Protein AF-A0AAD9G6K2-F1 (afdb_monomer_lite)

Sequence (347 aa):
MLITDEMHARMSNICQAVFDWSFAFLVLPLSALAYFLKRVTDKTDLFILSTVMGIAFAFLSLLSLYNYHFGMQDPIPMNRFLSNEIVELSVASVVEEIFNKLDDVKEGMFIACSQRYLMKSVFFLSMETAFEHSIAFFIIPIIALTTPFSSEATMLTSNLFCVILISIGKIGGSIYYLYVTHTGIDGIGSATRLHRTSNDVQKCLVMSCVSLLLLPFSLYLDTTFPSLSSYRLVIMSLGIFLFFAFSAYPKSILALSMHATILSHPLSYKIFDFVGLFITFLDTLLVLGLSFFMNKIEGKYTVEAATFSIALFYVLHSIHQLGTGCNNITIDSSRMQSQGLIWPPAY

Structure (mmCIF, N/CA/C/O backbone):
data_AF-A0AAD9G6K2-F1
#
_entry.id   AF-A0AAD9G6K2-F1
#
loop_
_atom_site.group_PDB
_atom_site.id
_atom_site.type_symbol
_atom_site.label_atom_id
_atom_site.label_alt_id
_atom_site.label_comp_id
_atom_site.label_asym_id
_atom_site.label_entity_id
_atom_site.label_seq_id
_atom_site.pdbx_PDB_ins_code
_atom_site.Cartn_x
_atom_site.Cartn_y
_atom_site.Cartn_z
_atom_site.occupancy
_atom_site.B_iso_or_equiv
_atom_site.auth_seq_id
_atom_site.auth_comp_id
_atom_site.auth_asym_id
_atom_site.auth_atom_id
_atom_site.pdbx_PDB_model_num
ATOM 1 N N . MET A 1 1 ? 6.567 -20.006 -25.246 1.00 38.19 1 MET A N 1
ATOM 2 C CA . MET A 1 1 ? 5.371 -19.198 -25.569 1.00 38.19 1 MET A CA 1
ATOM 3 C C . MET A 1 1 ? 5.810 -17.743 -25.531 1.00 38.19 1 MET A C 1
ATOM 5 O O . MET A 1 1 ? 6.395 -17.358 -24.529 1.00 38.19 1 MET A O 1
ATOM 9 N N . LEU A 1 2 ? 5.672 -16.982 -26.620 1.00 36.94 2 LEU A N 1
ATOM 10 C CA . LEU A 1 2 ? 6.076 -15.571 -26.632 1.00 36.94 2 LEU A CA 1
ATOM 11 C C . LEU A 1 2 ? 4.921 -14.771 -26.020 1.00 36.94 2 LEU A C 1
ATOM 13 O O . LEU A 1 2 ? 3.853 -14.694 -26.623 1.00 36.94 2 LEU A O 1
ATOM 17 N N . ILE A 1 3 ? 5.088 -14.291 -24.788 1.00 47.94 3 ILE A N 1
ATOM 18 C CA . ILE A 1 3 ? 4.062 -13.495 -24.109 1.00 47.94 3 ILE A CA 1
ATOM 19 C C . ILE A 1 3 ? 4.089 -12.103 -24.741 1.00 47.94 3 ILE A C 1
ATOM 21 O O . ILE A 1 3 ? 5.128 -11.448 -24.737 1.00 47.94 3 ILE A O 1
ATOM 25 N N . THR A 1 4 ? 2.979 -11.675 -25.342 1.00 53.50 4 THR A N 1
ATOM 26 C CA . THR A 1 4 ? 2.875 -10.336 -25.934 1.00 53.50 4 THR A CA 1
ATOM 27 C C . THR A 1 4 ? 2.618 -9.285 -24.851 1.00 53.50 4 THR A C 1
ATOM 29 O O . THR A 1 4 ? 2.029 -9.590 -23.811 1.00 53.50 4 THR A O 1
ATOM 32 N N . ASP A 1 5 ? 3.005 -8.032 -25.103 1.00 51.34 5 ASP A N 1
ATOM 33 C CA . ASP A 1 5 ? 2.756 -6.904 -24.187 1.00 51.34 5 ASP A CA 1
ATOM 34 C C . ASP A 1 5 ? 1.267 -6.771 -23.826 1.00 51.34 5 ASP A C 1
ATOM 36 O O . ASP A 1 5 ? 0.916 -6.502 -22.680 1.00 51.34 5 ASP A O 1
ATOM 40 N N . GLU A 1 6 ? 0.373 -7.044 -24.780 1.00 50.47 6 GLU A N 1
ATOM 41 C CA . GLU A 1 6 ? -1.079 -7.023 -24.578 1.00 50.47 6 GLU A CA 1
ATOM 42 C C . GLU A 1 6 ? -1.562 -8.148 -23.643 1.00 50.47 6 GLU A C 1
ATOM 44 O O . GLU A 1 6 ? -2.458 -7.946 -22.818 1.00 50.47 6 GLU A O 1
ATOM 49 N N . MET A 1 7 ? -0.941 -9.331 -23.710 1.00 51.03 7 MET A N 1
ATOM 50 C CA . MET A 1 7 ? -1.223 -10.422 -22.774 1.00 51.03 7 MET A CA 1
ATOM 51 C C . MET A 1 7 ? -0.725 -10.089 -21.364 1.00 51.03 7 MET A C 1
ATOM 53 O O . MET A 1 7 ? -1.450 -10.338 -20.399 1.00 51.03 7 MET A O 1
ATOM 57 N N . HIS A 1 8 ? 0.454 -9.472 -21.234 1.00 53.59 8 HIS A N 1
ATOM 58 C CA . HIS A 1 8 ? 0.957 -8.970 -19.951 1.00 53.59 8 HIS A CA 1
ATOM 59 C C . HIS A 1 8 ? 0.049 -7.877 -19.363 1.00 53.59 8 HIS A C 1
ATOM 61 O O . HIS A 1 8 ? -0.298 -7.949 -18.183 1.00 53.59 8 HIS A O 1
ATOM 67 N N . ALA A 1 9 ? -0.406 -6.930 -20.190 1.00 52.28 9 ALA A N 1
ATOM 68 C CA . ALA A 1 9 ? -1.374 -5.890 -19.832 1.00 52.28 9 ALA A CA 1
ATOM 69 C C . ALA A 1 9 ? -2.661 -6.474 -19.255 1.00 52.28 9 ALA A C 1
ATOM 71 O O . ALA A 1 9 ? -3.122 -6.104 -18.173 1.00 52.28 9 ALA A O 1
ATOM 72 N N . ARG A 1 10 ? -3.243 -7.429 -19.981 1.00 53.97 10 ARG A N 1
ATOM 73 C CA . ARG A 1 10 ? -4.497 -8.066 -19.596 1.00 53.97 10 ARG A CA 1
ATOM 74 C C . ARG A 1 10 ? -4.347 -8.887 -18.320 1.00 53.97 10 ARG A C 1
ATOM 76 O O . ARG A 1 10 ? -5.214 -8.810 -17.455 1.00 53.97 10 ARG A O 1
ATOM 83 N N . MET A 1 11 ? -3.262 -9.650 -18.193 1.00 56.12 11 MET A N 1
ATOM 84 C CA . MET A 1 11 ? -3.015 -10.485 -17.017 1.00 56.12 11 MET A CA 1
ATOM 85 C C . MET A 1 11 ? -2.819 -9.636 -15.760 1.00 56.12 11 MET A C 1
ATOM 87 O O . MET A 1 11 ? -3.424 -9.922 -14.732 1.00 56.12 11 MET A O 1
ATOM 91 N N . SER A 1 12 ? -2.059 -8.547 -15.865 1.00 54.28 12 SER A N 1
ATOM 92 C CA . SER A 1 12 ? -1.845 -7.619 -14.758 1.00 54.28 12 SER A CA 1
ATOM 93 C C . SER A 1 12 ? -3.139 -6.930 -14.306 1.00 54.28 12 SER A C 1
ATOM 95 O O . SER A 1 12 ? -3.454 -6.932 -13.118 1.00 54.28 12 SER A O 1
ATOM 97 N N . ASN A 1 13 ? -3.962 -6.445 -15.244 1.00 57.31 13 ASN A N 1
ATOM 98 C CA . ASN A 1 13 ? -5.260 -5.840 -14.918 1.00 57.31 13 ASN A CA 1
ATOM 99 C C . ASN A 1 13 ? -6.215 -6.818 -14.218 1.00 57.31 13 ASN A C 1
ATOM 101 O O . ASN A 1 13 ? -6.943 -6.424 -13.307 1.00 57.31 13 ASN A O 1
ATOM 105 N N . ILE A 1 14 ? -6.213 -8.092 -14.626 1.00 62.38 14 ILE A N 1
ATOM 106 C CA . ILE A 1 14 ? -7.012 -9.132 -13.968 1.00 62.38 14 ILE A CA 1
ATOM 107 C C . ILE A 1 14 ? -6.485 -9.389 -12.554 1.00 62.38 14 ILE A C 1
ATOM 109 O O . ILE A 1 14 ? -7.282 -9.398 -11.620 1.00 62.38 14 ILE A O 1
ATOM 113 N N . CYS A 1 15 ? -5.171 -9.555 -12.376 1.00 62.94 15 CYS A N 1
ATOM 114 C CA . CYS A 1 15 ? -4.568 -9.743 -11.054 1.00 62.94 15 CYS A CA 1
ATOM 115 C C . CYS A 1 15 ? -4.879 -8.573 -10.111 1.00 62.94 15 CYS A C 1
ATOM 117 O O . CYS A 1 15 ? -5.259 -8.802 -8.965 1.00 62.94 15 CYS A O 1
ATOM 119 N N . GLN A 1 16 ? -4.798 -7.338 -10.609 1.00 63.12 16 GLN A N 1
ATOM 120 C CA . GLN A 1 16 ? -5.113 -6.135 -9.845 1.00 63.12 16 GLN A CA 1
ATOM 121 C C . GLN A 1 16 ? -6.583 -6.091 -9.432 1.00 63.12 16 GLN A C 1
ATOM 123 O O . GLN A 1 16 ? -6.889 -5.896 -8.259 1.00 63.12 16 GLN A O 1
ATOM 128 N N . ALA A 1 17 ? -7.497 -6.312 -10.382 1.00 63.94 17 ALA A N 1
ATOM 129 C CA . ALA A 1 17 ? -8.919 -6.349 -10.080 1.00 63.94 17 ALA A CA 1
ATOM 130 C C . ALA A 1 17 ? -9.204 -7.423 -9.024 1.00 63.94 17 ALA A C 1
ATOM 132 O O . ALA A 1 17 ? -9.869 -7.147 -8.034 1.00 63.94 17 ALA A O 1
ATOM 133 N N . VAL A 1 18 ? -8.655 -8.629 -9.187 1.00 68.25 18 VAL A N 1
ATOM 134 C CA . VAL A 1 18 ? -8.806 -9.711 -8.206 1.00 68.25 18 VAL A CA 1
ATOM 135 C C . VAL A 1 18 ? -8.268 -9.297 -6.835 1.00 68.25 18 VAL A C 1
ATOM 137 O O . VAL A 1 18 ? -8.936 -9.556 -5.837 1.00 68.25 18 VAL A O 1
ATOM 140 N N . PHE A 1 19 ? -7.119 -8.624 -6.767 1.00 67.88 19 PHE A N 1
ATOM 141 C CA . PHE A 1 19 ? -6.540 -8.146 -5.512 1.00 67.88 19 PHE A CA 1
ATOM 142 C C . PHE A 1 19 ? -7.411 -7.083 -4.828 1.00 67.88 19 PHE A C 1
ATOM 144 O O . PHE A 1 19 ? -7.776 -7.255 -3.664 1.00 67.88 19 PHE A O 1
ATOM 151 N N . ASP A 1 20 ? -7.825 -6.037 -5.543 1.00 65.81 20 ASP A N 1
ATOM 152 C CA . ASP A 1 20 ? -8.653 -4.962 -4.981 1.00 65.81 20 ASP A CA 1
ATOM 153 C C . ASP A 1 20 ? -10.032 -5.482 -4.542 1.00 65.81 20 ASP A C 1
ATOM 155 O O . ASP A 1 20 ? -10.523 -5.166 -3.453 1.00 65.81 20 ASP A O 1
ATOM 159 N N . TRP A 1 21 ? -10.630 -6.370 -5.341 1.00 70.88 21 TRP A N 1
ATOM 160 C CA . TRP A 1 21 ? -11.902 -7.014 -5.023 1.00 70.88 21 TRP A CA 1
ATOM 161 C C . TRP A 1 21 ? -11.778 -8.068 -3.915 1.00 70.88 21 TRP A C 1
ATOM 163 O O . TRP A 1 21 ? -12.760 -8.316 -3.211 1.00 70.88 21 TRP A O 1
ATOM 173 N N . SER A 1 22 ? -10.596 -8.654 -3.692 1.00 76.31 22 SER A N 1
ATOM 174 C CA . SER A 1 22 ? -10.385 -9.637 -2.620 1.00 76.31 22 SER A CA 1
ATOM 175 C C . SER A 1 22 ? -10.605 -9.034 -1.230 1.00 76.31 22 SER A C 1
ATOM 177 O O . SER A 1 22 ? -11.177 -9.691 -0.360 1.00 76.31 22 SER A O 1
ATOM 179 N N . PHE A 1 23 ? -10.264 -7.762 -1.011 1.00 70.81 23 PHE A N 1
ATOM 180 C CA . PHE A 1 23 ? -10.529 -7.111 0.274 1.00 70.81 23 PHE A CA 1
ATOM 181 C C . PHE A 1 23 ? -12.032 -6.997 0.555 1.00 70.81 23 PHE A C 1
ATOM 183 O O . PHE A 1 23 ? -12.488 -7.337 1.650 1.00 70.81 23 PHE A O 1
ATOM 190 N N . ALA A 1 24 ? -12.813 -6.601 -0.452 1.00 73.94 24 ALA A N 1
ATOM 191 C CA . ALA A 1 24 ? -14.256 -6.427 -0.320 1.00 73.94 24 ALA A CA 1
ATOM 192 C C . ALA A 1 24 ? -15.026 -7.760 -0.267 1.00 73.94 24 ALA A C 1
ATOM 194 O O . ALA A 1 24 ? -15.968 -7.888 0.514 1.00 73.94 24 ALA A O 1
ATOM 195 N N . PHE A 1 25 ? -14.640 -8.751 -1.076 1.00 80.25 25 PHE A N 1
ATOM 196 C CA . PHE A 1 25 ? -15.396 -10.003 -1.229 1.00 80.25 25 PHE A CA 1
ATOM 197 C C . PHE A 1 25 ? -14.845 -11.190 -0.441 1.00 80.25 25 PHE A C 1
ATOM 199 O O . PHE A 1 25 ? -15.557 -12.179 -0.279 1.00 80.25 25 PHE A O 1
ATOM 206 N N . LEU A 1 26 ? -13.613 -11.116 0.061 1.00 83.75 26 LEU A N 1
ATOM 207 C CA . LEU A 1 26 ? -13.010 -12.189 0.849 1.00 83.75 26 LEU A CA 1
ATOM 208 C C . LEU A 1 26 ? -12.672 -11.722 2.267 1.00 83.75 26 LEU A C 1
ATOM 210 O O . LEU A 1 26 ? -13.194 -12.283 3.229 1.00 83.75 26 LEU A O 1
ATOM 214 N N . VAL A 1 27 ? -11.863 -10.673 2.421 1.00 85.81 27 VAL A N 1
ATOM 215 C CA . VAL A 1 27 ? -11.374 -10.248 3.747 1.00 85.81 27 VAL A CA 1
ATOM 216 C C . VAL A 1 27 ? -12.509 -9.709 4.626 1.00 85.81 27 VAL A C 1
ATOM 218 O O . VAL A 1 27 ? -12.633 -10.107 5.788 1.00 85.81 27 VAL A O 1
ATOM 221 N N . LEU A 1 28 ? -13.377 -8.851 4.081 1.00 87.12 28 LEU A N 1
ATOM 222 C CA . LEU A 1 28 ? -14.510 -8.284 4.819 1.00 87.12 28 LEU A CA 1
ATOM 223 C C . LEU A 1 28 ? -15.529 -9.356 5.267 1.00 87.12 28 LEU A C 1
ATOM 225 O O . LEU A 1 28 ? -15.836 -9.391 6.464 1.00 87.12 28 LEU A O 1
ATOM 229 N N . PRO A 1 29 ? -16.007 -10.279 4.404 1.00 89.56 29 PRO A N 1
ATOM 230 C CA . PRO A 1 29 ? -16.888 -11.365 4.837 1.00 89.56 29 PRO A CA 1
ATOM 231 C C . PRO A 1 29 ? -16.252 -12.311 5.857 1.00 89.56 29 PRO A C 1
ATOM 233 O O . PRO A 1 29 ? -16.933 -12.722 6.794 1.00 89.56 29 PRO A O 1
ATOM 236 N N . LEU A 1 30 ? -14.958 -12.631 5.728 1.00 89.94 30 LEU A N 1
ATOM 237 C CA . LEU A 1 30 ? -14.249 -13.462 6.710 1.00 89.94 30 LEU A CA 1
ATOM 238 C C . LEU A 1 30 ? -14.174 -12.782 8.081 1.00 89.94 30 LEU A C 1
ATOM 240 O O . LEU A 1 30 ? -14.420 -13.419 9.105 1.00 89.94 30 LEU A O 1
ATOM 244 N N . SER A 1 31 ? -13.892 -11.480 8.110 1.00 88.94 31 SER A N 1
ATOM 245 C CA . SER A 1 31 ? -13.872 -10.707 9.355 1.00 88.94 31 SER A CA 1
ATOM 246 C C . SER A 1 31 ? -15.264 -10.617 9.994 1.00 88.94 31 SER A C 1
ATOM 248 O O . SER A 1 31 ? -15.417 -10.824 11.201 1.00 88.94 31 SER A O 1
ATOM 250 N N . ALA A 1 32 ? -16.305 -10.407 9.181 1.00 89.12 32 ALA A N 1
ATOM 251 C CA . ALA A 1 32 ? -17.692 -10.432 9.640 1.00 89.12 32 ALA A CA 1
ATOM 252 C C . ALA A 1 32 ? -18.086 -11.814 10.187 1.00 89.12 32 ALA A C 1
ATOM 254 O O . ALA A 1 32 ? -18.701 -11.900 11.248 1.00 89.12 32 ALA A O 1
ATOM 255 N N . LEU A 1 33 ? -17.688 -12.899 9.517 1.00 90.62 33 LEU A N 1
ATOM 256 C CA . LEU A 1 33 ? -17.912 -14.269 9.978 1.00 90.62 33 LEU A CA 1
ATOM 257 C C . LEU A 1 33 ? -17.255 -14.514 11.341 1.00 90.62 33 LEU A C 1
ATOM 259 O O . LEU A 1 33 ? -17.904 -15.056 12.232 1.00 90.62 33 LEU A O 1
ATOM 263 N N . ALA A 1 34 ? -16.004 -14.084 11.532 1.00 89.69 34 ALA A N 1
ATOM 264 C CA . ALA A 1 34 ? -15.314 -14.200 12.816 1.00 89.69 34 ALA A CA 1
ATOM 265 C C . ALA A 1 34 ? -16.058 -13.444 13.932 1.00 89.69 34 ALA A C 1
ATOM 267 O O . ALA A 1 34 ? -16.238 -13.970 15.032 1.00 89.69 34 ALA A O 1
ATOM 268 N N . TYR A 1 35 ? -16.564 -12.244 13.632 1.00 88.94 35 TYR A N 1
ATOM 269 C CA . TYR A 1 35 ? -17.396 -11.477 14.557 1.00 88.94 35 TYR A CA 1
ATOM 270 C C . TYR A 1 35 ? -18.721 -12.185 14.894 1.00 88.94 35 TYR A C 1
ATOM 272 O O . TYR A 1 35 ? -19.096 -12.275 16.064 1.00 88.94 35 TYR A O 1
ATOM 280 N N . PHE A 1 36 ? -19.423 -12.739 13.902 1.00 89.44 36 PHE A N 1
ATOM 281 C CA . PHE A 1 36 ? -20.660 -13.490 14.140 1.00 89.44 36 PHE A CA 1
ATOM 282 C C . PHE A 1 36 ? -20.416 -14.773 14.938 1.00 89.44 36 PHE A C 1
ATOM 284 O O . PHE A 1 36 ? -21.175 -15.066 15.861 1.00 89.44 36 PHE A O 1
ATOM 291 N N . LEU A 1 37 ? -19.335 -15.505 14.650 1.00 89.69 37 LEU A N 1
ATOM 292 C CA . LEU A 1 37 ? -18.949 -16.698 15.405 1.00 89.69 37 LEU A CA 1
ATOM 293 C C . LEU A 1 37 ? -18.708 -16.384 16.881 1.00 89.69 37 LEU A C 1
ATOM 295 O O . LEU A 1 37 ? -19.083 -17.186 17.734 1.00 89.69 37 LEU A O 1
ATOM 299 N N . LYS A 1 38 ? -18.163 -15.206 17.203 1.00 88.62 38 LYS A N 1
ATOM 300 C CA . LYS A 1 38 ? -18.000 -14.772 18.595 1.00 88.62 38 LYS A CA 1
ATOM 301 C C . LYS A 1 38 ? -19.319 -14.609 19.337 1.00 88.62 38 LYS A C 1
ATOM 303 O O . LYS A 1 38 ? -19.375 -14.893 20.525 1.00 88.62 38 LYS A O 1
ATOM 308 N N . ARG A 1 39 ? -20.388 -14.193 18.655 1.00 86.56 39 ARG A N 1
ATOM 309 C CA . ARG A 1 39 ? -21.720 -14.096 19.275 1.00 86.56 39 ARG A CA 1
ATOM 310 C C . ARG A 1 39 ? -22.365 -15.456 19.535 1.00 86.56 39 ARG A C 1
ATOM 312 O O . ARG A 1 39 ? -23.286 -15.540 20.336 1.00 86.56 39 ARG A O 1
ATOM 319 N N . VAL A 1 40 ? -21.913 -16.496 18.838 1.00 90.12 40 VAL A N 1
ATOM 320 C CA . VAL A 1 40 ? -22.479 -17.852 18.916 1.00 90.12 40 VAL A CA 1
ATOM 321 C C . VAL A 1 40 ? -21.607 -18.788 19.762 1.00 90.12 40 VAL A C 1
ATOM 323 O O . VAL A 1 40 ? -22.072 -19.841 20.189 1.00 90.12 40 VAL A O 1
ATOM 326 N N . THR A 1 41 ? -20.347 -18.429 20.021 1.00 88.19 41 THR A N 1
ATOM 327 C CA . THR A 1 41 ? -19.382 -19.292 20.713 1.00 88.19 41 THR A CA 1
ATOM 328 C C . THR A 1 41 ? -18.672 -18.572 21.856 1.00 88.19 41 THR A C 1
ATOM 330 O O . THR A 1 41 ? -18.144 -17.479 21.687 1.00 88.19 41 THR A O 1
ATOM 333 N N . ASP A 1 42 ? -18.526 -19.255 22.993 1.00 87.56 42 ASP A N 1
ATOM 334 C CA . ASP A 1 42 ? -17.777 -18.754 24.161 1.00 87.56 42 ASP A CA 1
ATOM 335 C C . ASP A 1 42 ? -16.250 -18.914 24.021 1.00 87.56 42 ASP A C 1
ATOM 337 O O . ASP A 1 42 ? -15.501 -18.922 25.000 1.00 87.56 42 ASP A O 1
ATOM 341 N N . LYS A 1 43 ? -15.750 -19.104 22.795 1.00 91.00 43 LYS A N 1
ATOM 342 C CA . LYS A 1 43 ? -14.316 -19.284 22.547 1.00 91.00 43 LYS A CA 1
ATOM 343 C C . LYS A 1 43 ? -13.576 -17.947 22.624 1.00 91.00 43 LYS A C 1
ATOM 345 O O . LYS A 1 43 ? -14.149 -16.861 22.491 1.00 91.00 43 LYS A O 1
ATOM 350 N N . THR A 1 44 ? -12.269 -18.033 22.863 1.00 90.38 44 THR A N 1
ATOM 351 C CA . THR A 1 44 ? -11.393 -16.861 22.883 1.00 90.38 44 THR A CA 1
ATOM 352 C C . THR A 1 44 ? -11.285 -16.251 21.487 1.00 90.38 44 THR A C 1
ATOM 354 O O . THR A 1 44 ? -11.304 -16.959 20.479 1.00 90.38 44 THR A O 1
ATOM 357 N N . ASP A 1 45 ? -11.140 -14.929 21.425 1.00 86.25 45 ASP A N 1
ATOM 358 C CA . ASP A 1 45 ? -11.070 -14.177 20.166 1.00 86.25 45 ASP A CA 1
ATOM 359 C C . ASP A 1 45 ? -9.945 -14.675 19.255 1.00 86.25 45 ASP A C 1
ATOM 361 O O . ASP A 1 45 ? -10.146 -14.869 18.058 1.00 86.25 45 ASP A O 1
ATOM 365 N N . LEU A 1 46 ? -8.779 -14.951 19.848 1.00 87.81 46 LEU A N 1
ATOM 366 C CA . LEU A 1 46 ? -7.608 -15.469 19.146 1.00 87.81 46 LEU A CA 1
ATOM 367 C C . LEU A 1 46 ? -7.889 -16.823 18.486 1.00 87.81 46 LEU A C 1
ATOM 369 O O . LEU A 1 46 ? -7.465 -17.056 17.357 1.00 87.81 46 LEU A O 1
ATOM 373 N N . PHE A 1 47 ? -8.621 -17.708 19.170 1.00 90.19 47 PHE A N 1
ATOM 374 C CA . PHE A 1 47 ? -8.966 -19.022 18.633 1.00 90.19 47 PHE A CA 1
ATOM 375 C C . PHE A 1 47 ? -9.909 -18.899 17.433 1.00 90.19 47 PHE A C 1
ATOM 377 O O . PHE A 1 47 ? -9.688 -19.542 16.407 1.00 90.19 47 PHE A O 1
ATOM 384 N N . ILE A 1 48 ? -10.931 -18.045 17.539 1.00 89.44 48 ILE A N 1
ATOM 385 C CA . ILE A 1 48 ? -11.886 -17.801 16.451 1.00 89.44 48 ILE A CA 1
ATOM 386 C C . ILE A 1 48 ? -11.162 -17.197 15.245 1.00 89.44 48 ILE A C 1
ATOM 388 O O . ILE A 1 48 ? -11.293 -17.715 14.137 1.00 89.44 48 ILE A O 1
ATOM 392 N N . LEU A 1 49 ? -10.348 -16.158 15.460 1.00 86.31 49 LEU A N 1
ATOM 393 C CA . LEU A 1 49 ? -9.593 -15.500 14.394 1.00 86.31 49 LEU A CA 1
ATOM 394 C C . LEU A 1 49 ? -8.618 -16.469 13.711 1.00 86.31 49 LEU A C 1
ATOM 396 O O . LEU A 1 49 ? -8.608 -16.567 12.487 1.00 86.31 49 LEU A O 1
ATOM 400 N N . SER A 1 50 ? -7.841 -17.226 14.493 1.00 87.56 50 SER A N 1
ATOM 401 C CA . SER A 1 50 ? -6.898 -18.223 13.974 1.00 87.56 50 SER A CA 1
ATOM 402 C C . SER A 1 50 ? -7.604 -19.313 13.165 1.00 87.56 50 SER A C 1
ATOM 404 O O . SER A 1 50 ? -7.115 -19.691 12.104 1.00 87.56 50 SER A O 1
ATOM 406 N N . THR A 1 51 ? -8.777 -19.768 13.612 1.00 89.06 51 THR A N 1
ATOM 407 C CA . THR A 1 51 ? -9.555 -20.796 12.906 1.00 89.06 51 THR A CA 1
ATOM 408 C C . THR A 1 51 ? -10.110 -20.268 11.585 1.00 89.06 51 THR A C 1
ATOM 410 O O . THR A 1 51 ? -9.936 -20.910 10.551 1.00 89.06 51 THR A O 1
ATOM 413 N N . VAL A 1 52 ? -10.740 -19.088 11.590 1.00 89.19 52 VAL A N 1
ATOM 414 C CA . VAL A 1 52 ? -11.310 -18.480 10.374 1.00 89.19 52 VAL A CA 1
ATOM 415 C C . VAL A 1 52 ? -10.214 -18.191 9.348 1.00 89.19 52 VAL A C 1
ATOM 417 O O . VAL A 1 52 ? -10.352 -18.576 8.188 1.00 89.19 52 VAL A O 1
ATOM 420 N N . MET A 1 53 ? -9.103 -17.586 9.776 1.00 86.00 53 MET A N 1
ATOM 421 C CA . MET A 1 53 ? -7.968 -17.310 8.893 1.00 86.00 53 MET A CA 1
ATOM 422 C C . MET A 1 53 ? -7.302 -18.598 8.403 1.00 86.00 53 MET A C 1
ATOM 424 O O . MET A 1 53 ? -6.997 -18.710 7.221 1.00 86.00 53 MET A O 1
ATOM 428 N N . GLY A 1 54 ? -7.125 -19.597 9.271 1.00 86.69 54 GLY A N 1
ATOM 429 C CA . GLY A 1 54 ? -6.550 -20.891 8.900 1.00 86.69 54 GLY A CA 1
ATOM 430 C C . GLY A 1 54 ? -7.375 -21.623 7.840 1.00 86.69 54 GLY A C 1
ATOM 431 O O . GLY A 1 54 ? -6.818 -22.107 6.857 1.00 86.69 54 GLY A O 1
ATOM 432 N N . ILE A 1 55 ? -8.705 -21.646 7.988 1.00 87.75 55 ILE A N 1
ATOM 433 C CA . ILE A 1 55 ? -9.616 -22.229 6.991 1.00 87.75 55 ILE A CA 1
ATOM 434 C C . ILE A 1 55 ? -9.557 -21.441 5.679 1.00 87.75 55 ILE A C 1
ATOM 436 O O . ILE A 1 55 ? -9.477 -22.046 4.610 1.00 87.75 55 ILE A O 1
ATOM 440 N N . ALA A 1 56 ? -9.557 -20.107 5.747 1.00 86.69 56 ALA A N 1
ATOM 441 C CA . ALA A 1 56 ? -9.454 -19.260 4.563 1.00 86.69 56 ALA A CA 1
ATOM 442 C C . ALA A 1 56 ? -8.147 -19.505 3.796 1.00 86.69 56 ALA A C 1
ATOM 444 O O . ALA A 1 56 ? -8.178 -19.719 2.585 1.00 86.69 56 ALA A O 1
ATOM 445 N N . PHE A 1 57 ? -7.007 -19.547 4.492 1.00 86.06 57 PHE A N 1
ATOM 446 C CA . PHE A 1 57 ? -5.716 -19.845 3.876 1.00 86.06 57 PHE A CA 1
ATOM 447 C C . PHE A 1 57 ? -5.665 -21.253 3.291 1.00 86.06 57 PHE A C 1
ATOM 449 O O . PHE A 1 57 ? -5.161 -21.423 2.182 1.00 86.06 57 PHE A O 1
ATOM 456 N N . ALA A 1 58 ? -6.214 -22.254 3.982 1.00 84.62 58 ALA A N 1
ATOM 457 C CA . ALA A 1 58 ? -6.295 -23.613 3.457 1.00 84.62 58 ALA A CA 1
ATOM 458 C C . ALA A 1 58 ? -7.126 -23.666 2.165 1.00 84.62 58 ALA A C 1
ATOM 460 O O . ALA A 1 58 ? -6.688 -24.249 1.175 1.00 84.62 58 ALA A O 1
ATOM 461 N N . PHE A 1 59 ? -8.286 -23.004 2.139 1.00 85.12 59 PHE A N 1
ATOM 462 C CA . PHE A 1 59 ? -9.144 -22.943 0.957 1.00 85.12 59 PHE A CA 1
ATOM 463 C C . PHE A 1 59 ? -8.471 -22.220 -0.216 1.00 85.12 59 PHE A C 1
ATOM 465 O O . PHE A 1 59 ? -8.449 -22.744 -1.327 1.00 85.12 59 PHE A O 1
ATOM 472 N N . LEU A 1 60 ? -7.867 -21.053 0.026 1.00 84.69 60 LEU A N 1
ATOM 473 C CA . LEU A 1 60 ? -7.131 -20.309 -1.001 1.00 84.69 60 LEU A CA 1
ATOM 474 C C . LEU A 1 60 ? -5.925 -21.092 -1.528 1.00 84.69 60 LEU A C 1
ATOM 476 O O . LEU A 1 60 ? -5.661 -21.074 -2.727 1.00 84.69 60 LEU A O 1
ATOM 480 N N . SER A 1 61 ? -5.227 -21.823 -0.657 1.00 82.25 61 SER A N 1
ATOM 481 C CA . SER A 1 61 ? -4.107 -22.681 -1.054 1.00 82.25 61 SER A CA 1
ATOM 482 C C . SER A 1 61 ? -4.579 -23.845 -1.925 1.00 82.25 61 SER A C 1
ATOM 484 O O . SER A 1 61 ? -3.955 -24.135 -2.942 1.00 82.25 61 SER A O 1
ATOM 486 N N . LEU A 1 62 ? -5.707 -24.477 -1.582 1.00 82.12 62 LEU A N 1
ATOM 487 C CA . LEU A 1 62 ? -6.319 -25.524 -2.404 1.00 82.12 62 LEU A CA 1
ATOM 488 C C . LEU A 1 62 ? -6.801 -24.984 -3.754 1.00 82.12 62 LEU A C 1
ATOM 490 O O . LEU A 1 62 ? -6.608 -25.646 -4.768 1.00 82.12 62 LEU A O 1
ATOM 494 N N . LEU A 1 63 ? -7.380 -23.781 -3.785 1.00 80.94 63 LEU A N 1
ATOM 495 C CA . LEU A 1 63 ? -7.796 -23.123 -5.023 1.00 80.94 63 LEU A CA 1
ATOM 496 C C . LEU A 1 63 ? -6.592 -22.779 -5.909 1.00 80.94 63 LEU A C 1
ATOM 498 O O . LEU A 1 63 ? -6.631 -23.004 -7.114 1.00 80.94 63 LEU A O 1
ATOM 502 N N . SER A 1 64 ? -5.509 -22.274 -5.313 1.00 76.75 64 SER A N 1
ATOM 503 C CA . SER A 1 64 ? -4.246 -22.019 -6.010 1.00 76.75 64 SER A CA 1
ATOM 504 C C . SER A 1 64 ? -3.661 -23.311 -6.587 1.00 76.75 64 SER A C 1
ATOM 506 O O . SER A 1 64 ? -3.337 -23.364 -7.772 1.00 76.75 64 SER A O 1
ATOM 508 N N . LEU A 1 65 ? -3.621 -24.388 -5.795 1.00 75.38 65 LEU A N 1
ATOM 509 C CA . LEU A 1 65 ? -3.156 -25.704 -6.238 1.00 75.38 65 LEU A CA 1
ATOM 510 C C . LEU A 1 65 ? -4.033 -26.273 -7.362 1.00 75.38 65 LEU A C 1
ATOM 512 O O . LEU A 1 65 ? -3.512 -26.824 -8.328 1.00 75.38 65 LEU A O 1
ATOM 516 N N . TYR A 1 66 ? -5.353 -26.115 -7.255 1.00 79.56 66 TYR A N 1
ATOM 517 C CA . TYR A 1 66 ? -6.302 -26.488 -8.298 1.00 79.56 66 TYR A CA 1
ATOM 518 C C . TYR A 1 66 ? -6.013 -25.715 -9.590 1.00 79.56 66 TYR A C 1
ATOM 520 O O . TYR A 1 66 ? -5.801 -26.323 -10.635 1.00 79.56 66 TYR A O 1
ATOM 528 N N . ASN A 1 67 ? -5.903 -24.388 -9.519 1.00 75.38 67 ASN A N 1
ATOM 529 C CA . ASN A 1 67 ? -5.590 -23.553 -10.680 1.00 75.38 67 ASN A CA 1
ATOM 530 C C . ASN A 1 67 ? -4.225 -23.892 -11.287 1.00 75.38 67 ASN A C 1
ATOM 532 O O . ASN A 1 67 ? -4.089 -23.887 -12.505 1.00 75.38 67 ASN A O 1
ATOM 536 N N . TYR A 1 68 ? -3.229 -24.230 -10.469 1.00 70.56 68 TYR A N 1
ATOM 537 C CA . TYR A 1 68 ? -1.929 -24.692 -10.944 1.00 70.56 68 TYR A CA 1
ATOM 538 C C . TYR A 1 68 ? -2.040 -26.037 -11.677 1.00 70.56 68 TYR A C 1
ATOM 540 O O . TYR A 1 68 ? -1.549 -26.174 -12.795 1.00 70.56 68 TYR A O 1
ATOM 548 N N . HIS A 1 69 ? -2.735 -27.015 -11.089 1.00 70.56 69 HIS A N 1
ATOM 549 C CA . HIS A 1 69 ? -2.898 -28.350 -11.666 1.00 70.56 69 HIS A CA 1
ATOM 550 C C . HIS A 1 69 ? -3.685 -28.334 -12.985 1.00 70.56 69 HIS A C 1
ATOM 552 O O . HIS A 1 69 ? -3.311 -29.016 -13.935 1.00 70.56 69 HIS A O 1
ATOM 558 N N . PHE A 1 70 ? -4.750 -27.534 -13.062 1.00 70.50 70 PHE A N 1
ATOM 559 C CA . PHE A 1 70 ? -5.577 -27.403 -14.264 1.00 70.50 70 PHE A CA 1
ATOM 560 C C . PHE A 1 70 ? -5.009 -26.399 -15.281 1.00 70.50 70 PHE A C 1
ATOM 562 O O . PHE A 1 70 ? -5.223 -26.564 -16.477 1.00 70.50 70 PHE A O 1
ATOM 569 N N . GLY A 1 71 ? -4.269 -25.379 -14.842 1.00 60.31 71 GLY A N 1
ATOM 570 C CA . GLY A 1 71 ? -3.621 -24.398 -15.720 1.00 60.31 71 GLY A CA 1
ATOM 571 C C . GLY A 1 71 ? -2.393 -24.947 -16.452 1.00 60.31 71 GLY A C 1
ATOM 572 O O . GLY A 1 71 ? -2.064 -24.481 -17.537 1.00 60.31 71 GLY A O 1
ATOM 573 N N . MET A 1 72 ? -1.753 -25.981 -15.902 1.00 52.25 72 MET A N 1
ATOM 574 C CA . MET A 1 72 ? -0.630 -26.714 -16.506 1.00 52.25 72 MET A CA 1
ATOM 575 C C . MET A 1 72 ? -1.102 -27.906 -17.364 1.00 52.25 72 MET A C 1
ATOM 577 O O . MET A 1 72 ? -0.455 -28.950 -17.389 1.00 52.25 72 MET A O 1
ATOM 581 N N . GLN A 1 73 ? -2.243 -27.783 -18.054 1.00 45.91 73 GLN A N 1
ATOM 582 C CA . GLN A 1 73 ? -2.852 -28.880 -18.825 1.00 45.91 73 GLN A CA 1
ATOM 583 C C . GLN A 1 73 ? -2.085 -29.316 -20.085 1.00 45.91 73 GLN A C 1
ATOM 585 O O . GLN A 1 73 ? -2.422 -30.349 -20.654 1.00 45.91 73 GLN A O 1
ATOM 590 N N . ASP A 1 74 ? -1.005 -28.624 -20.448 1.00 45.75 74 ASP A N 1
ATOM 591 C CA . ASP A 1 74 ? -0.020 -29.108 -21.415 1.00 45.75 74 ASP A CA 1
ATOM 592 C C . ASP A 1 74 ? 1.332 -29.314 -20.718 1.00 45.75 74 ASP A C 1
ATOM 594 O O . ASP A 1 74 ? 2.240 -28.484 -20.857 1.00 45.75 74 ASP A O 1
ATOM 598 N N . PRO A 1 75 ? 1.521 -30.406 -19.953 1.00 44.53 75 PRO A N 1
ATOM 599 C CA . PRO A 1 75 ? 2.862 -30.799 -19.577 1.00 44.53 75 PRO A CA 1
ATOM 600 C C . PRO A 1 75 ? 3.592 -31.126 -20.879 1.00 44.53 75 PRO A C 1
ATOM 602 O O . PRO A 1 75 ? 3.356 -32.167 -21.496 1.00 44.53 75 PRO A O 1
ATOM 605 N N . ILE A 1 76 ? 4.488 -30.236 -21.316 1.00 47.28 76 ILE A N 1
ATOM 606 C CA . ILE A 1 76 ? 5.529 -30.612 -22.273 1.00 47.28 76 ILE A CA 1
ATOM 607 C C . ILE A 1 76 ? 6.129 -31.895 -21.692 1.00 47.28 76 ILE A C 1
ATOM 609 O O . ILE A 1 76 ? 6.586 -31.861 -20.547 1.00 47.28 76 ILE A O 1
ATOM 613 N N . PRO A 1 77 ? 6.057 -33.037 -22.400 1.00 42.53 77 PRO A N 1
ATOM 614 C CA . PRO A 1 77 ? 6.408 -34.317 -21.818 1.00 42.53 77 PRO A CA 1
ATOM 615 C C . PRO A 1 77 ? 7.812 -34.215 -21.227 1.00 42.53 77 PRO A C 1
ATOM 617 O O . PRO A 1 77 ? 8.772 -33.911 -21.941 1.00 42.53 77 PRO A O 1
ATOM 620 N N . MET A 1 78 ? 7.900 -34.465 -19.918 1.00 43.00 78 MET A N 1
ATOM 621 C CA . MET A 1 78 ? 9.107 -34.398 -19.081 1.00 43.00 78 MET A CA 1
ATOM 622 C C . MET A 1 78 ? 10.319 -35.082 -19.743 1.00 43.00 78 MET A C 1
ATOM 624 O O . MET A 1 78 ? 11.458 -34.679 -19.538 1.00 43.00 78 MET A O 1
ATOM 628 N N . ASN A 1 79 ? 10.070 -36.058 -20.624 1.00 41.31 79 ASN A N 1
ATOM 629 C CA . ASN A 1 79 ? 11.067 -36.758 -21.433 1.00 41.31 79 ASN A CA 1
ATOM 630 C C . ASN A 1 79 ? 11.889 -35.878 -22.398 1.00 41.31 79 ASN A C 1
ATOM 632 O O . ASN A 1 79 ? 12.907 -36.360 -22.883 1.00 41.31 79 ASN A O 1
ATOM 636 N N . ARG A 1 80 ? 11.503 -34.625 -22.695 1.00 39.69 80 ARG A N 1
ATOM 637 C CA . ARG A 1 80 ? 12.356 -33.689 -23.467 1.00 39.69 80 ARG A CA 1
ATOM 638 C C . ARG A 1 80 ? 13.197 -32.739 -22.612 1.00 39.69 80 ARG A C 1
ATOM 640 O O . ARG A 1 80 ? 14.161 -32.195 -23.133 1.00 39.69 80 ARG A O 1
ATOM 647 N N . PHE A 1 81 ? 12.873 -32.561 -21.331 1.00 40.66 81 PHE A N 1
ATOM 648 C CA . PHE A 1 81 ? 13.713 -31.803 -20.391 1.00 40.66 81 PHE A CA 1
ATOM 649 C C . PHE A 1 81 ? 14.679 -32.718 -19.624 1.00 40.66 81 PHE A C 1
ATOM 651 O O . PHE A 1 81 ? 15.825 -32.346 -19.391 1.00 40.66 81 PHE A O 1
ATOM 658 N N . LEU A 1 82 ? 14.271 -33.960 -19.345 1.00 42.53 82 LEU A N 1
ATOM 659 C CA . LEU A 1 82 ? 15.110 -34.975 -18.699 1.00 42.53 82 LEU A CA 1
ATOM 660 C C . LEU A 1 82 ? 16.250 -35.507 -19.577 1.00 42.53 82 LEU A C 1
ATOM 662 O O . LEU A 1 82 ? 17.132 -36.184 -19.059 1.00 42.53 82 LEU A O 1
ATOM 666 N N . SER A 1 83 ? 16.255 -35.232 -20.887 1.00 43.91 83 SER A N 1
ATOM 667 C CA . SER A 1 83 ? 17.366 -35.658 -21.744 1.00 43.91 83 SER A CA 1
ATOM 668 C C . SER A 1 83 ? 18.560 -34.708 -21.714 1.00 43.91 83 SER A C 1
ATOM 670 O O . SER A 1 83 ? 19.594 -35.099 -22.242 1.00 43.91 83 SER A O 1
ATOM 672 N N . ASN A 1 84 ? 18.442 -33.503 -21.132 1.00 43.50 84 ASN A N 1
ATOM 673 C CA . ASN A 1 84 ? 19.557 -32.554 -21.115 1.00 43.50 84 ASN A CA 1
ATOM 674 C C . ASN A 1 84 ? 20.025 -32.083 -19.741 1.00 43.50 84 ASN A C 1
ATOM 676 O O . ASN A 1 84 ? 21.224 -31.875 -19.632 1.00 43.50 84 ASN A O 1
ATOM 680 N N . GLU A 1 85 ? 19.209 -31.981 -18.692 1.00 45.34 85 GLU A N 1
ATOM 681 C CA . GLU A 1 85 ? 19.755 -31.660 -17.364 1.00 45.34 85 GLU A CA 1
ATOM 682 C C . GLU A 1 85 ? 18.975 -32.387 -16.271 1.00 45.34 85 GLU A C 1
ATOM 684 O O . GLU A 1 85 ? 17.760 -32.247 -16.120 1.00 45.34 85 GLU A O 1
ATOM 689 N N . ILE A 1 86 ? 19.698 -33.197 -15.502 1.00 46.91 86 ILE A N 1
ATOM 690 C CA . ILE A 1 86 ? 19.259 -33.665 -14.197 1.00 46.91 86 ILE A CA 1
ATOM 691 C C . ILE A 1 86 ? 19.108 -32.396 -13.351 1.00 46.91 86 ILE A C 1
ATOM 693 O O . ILE A 1 86 ? 20.096 -31.858 -12.860 1.00 46.91 86 ILE A O 1
ATOM 697 N N . VAL A 1 87 ? 17.882 -31.888 -13.204 1.00 48.81 87 VAL A N 1
ATOM 698 C CA . VAL A 1 87 ? 17.571 -30.888 -12.177 1.00 48.81 87 VAL A CA 1
ATOM 699 C C . VAL A 1 87 ? 17.624 -31.617 -10.839 1.00 48.81 87 VAL A C 1
ATOM 701 O O . VAL A 1 87 ? 16.615 -32.052 -10.284 1.00 48.81 87 VAL A O 1
ATOM 704 N N . GLU A 1 88 ? 18.839 -31.830 -10.345 1.00 51.12 88 GLU A N 1
ATOM 705 C CA . GLU A 1 88 ? 19.071 -32.164 -8.953 1.00 51.12 88 GLU A CA 1
ATOM 706 C C . GLU A 1 88 ? 18.653 -30.931 -8.147 1.00 51.12 88 GLU A C 1
ATOM 708 O O . GLU A 1 88 ? 19.381 -29.940 -8.059 1.00 51.12 88 GLU A O 1
ATOM 713 N N . LEU A 1 89 ? 17.440 -30.978 -7.586 1.00 54.56 89 LEU A N 1
ATOM 714 C CA . LEU A 1 89 ? 16.987 -30.096 -6.508 1.00 54.56 89 LEU A CA 1
ATOM 715 C C . LEU A 1 89 ? 17.847 -30.377 -5.268 1.00 54.56 89 LEU A C 1
ATOM 717 O O . LEU A 1 89 ? 17.435 -31.032 -4.312 1.00 54.56 89 LEU A O 1
ATOM 721 N N . SER A 1 90 ? 19.094 -29.932 -5.325 1.00 71.06 90 SER A N 1
ATOM 722 C CA . SER A 1 90 ? 20.017 -29.924 -4.211 1.00 71.06 90 SER A CA 1
ATOM 723 C C . SER A 1 90 ? 19.926 -28.564 -3.528 1.00 71.06 90 SER A C 1
ATOM 725 O O . SER A 1 90 ? 19.624 -27.544 -4.141 1.00 71.06 90 SER A O 1
ATOM 727 N N . VAL A 1 91 ? 20.220 -28.519 -2.231 1.00 71.19 91 VAL A N 1
ATOM 728 C CA . VAL A 1 91 ? 20.331 -27.235 -1.520 1.00 71.19 91 VAL A CA 1
ATOM 729 C C . VAL A 1 91 ? 21.380 -26.338 -2.193 1.00 71.19 91 VAL A C 1
ATOM 731 O O . VAL A 1 91 ? 21.222 -25.124 -2.211 1.00 71.19 91 VAL A O 1
ATOM 734 N N . ALA A 1 92 ? 22.414 -26.934 -2.796 1.00 78.62 92 ALA A N 1
ATOM 735 C CA . ALA A 1 92 ? 23.439 -26.214 -3.541 1.00 78.62 92 ALA A CA 1
ATOM 736 C C . ALA A 1 92 ? 22.881 -25.527 -4.797 1.00 78.62 92 ALA A C 1
ATOM 738 O O . ALA A 1 92 ? 23.172 -24.352 -4.993 1.00 78.62 92 ALA A O 1
ATOM 739 N N . SER A 1 93 ? 22.036 -26.201 -5.588 1.00 76.12 93 SER A N 1
ATOM 740 C CA . SER A 1 93 ? 21.428 -25.599 -6.784 1.00 76.12 93 SER A CA 1
ATOM 741 C C . SER A 1 93 ? 20.427 -24.497 -6.432 1.00 76.12 93 SER A C 1
ATOM 743 O O . SER A 1 93 ? 20.412 -23.459 -7.084 1.00 76.12 93 SER A O 1
ATOM 745 N N . VAL A 1 94 ? 19.670 -24.649 -5.338 1.00 77.75 94 VAL A N 1
ATOM 746 C CA . VAL A 1 94 ? 18.798 -23.576 -4.820 1.00 77.75 94 VAL A CA 1
ATOM 747 C C . VAL A 1 94 ? 19.617 -22.364 -4.362 1.00 77.75 94 VAL A C 1
ATOM 749 O O . VAL A 1 94 ? 19.250 -21.224 -4.634 1.00 77.75 94 VAL A O 1
ATOM 752 N N . VAL A 1 95 ? 20.733 -22.584 -3.662 1.00 82.31 95 VAL A N 1
ATOM 753 C CA . VAL A 1 95 ? 21.617 -21.499 -3.206 1.00 82.31 95 VAL A CA 1
ATOM 754 C C . VAL A 1 95 ? 22.284 -20.794 -4.387 1.00 82.31 95 VAL A C 1
ATOM 756 O O . VAL A 1 95 ? 22.352 -19.566 -4.398 1.00 82.31 95 VAL A O 1
ATOM 759 N N . GLU A 1 96 ? 22.740 -21.543 -5.388 1.00 85.62 96 GLU A N 1
ATOM 760 C CA . GLU A 1 96 ? 23.290 -20.993 -6.629 1.00 85.62 96 GLU A CA 1
ATOM 761 C C . GLU A 1 96 ? 22.251 -20.149 -7.377 1.00 85.62 96 GLU A C 1
ATOM 763 O O . GLU A 1 96 ? 22.549 -19.027 -7.783 1.00 85.62 96 GLU A O 1
ATOM 768 N N . GLU A 1 97 ? 21.005 -20.618 -7.469 1.00 81.88 97 GLU A N 1
ATOM 769 C CA . GLU A 1 97 ? 19.904 -19.848 -8.052 1.00 81.88 97 GLU A CA 1
ATOM 770 C C . GLU A 1 97 ? 19.627 -18.551 -7.274 1.00 81.88 97 GLU A C 1
ATOM 772 O O . GLU A 1 97 ? 19.450 -17.497 -7.885 1.00 81.88 97 GLU A O 1
ATOM 777 N N . ILE A 1 98 ? 19.671 -18.584 -5.937 1.00 83.94 98 ILE A N 1
ATOM 778 C CA . ILE A 1 98 ? 19.545 -17.377 -5.102 1.00 83.94 98 ILE A CA 1
ATOM 779 C C . ILE A 1 98 ? 20.677 -16.382 -5.394 1.00 83.94 98 ILE A C 1
ATOM 781 O O . ILE A 1 98 ? 20.409 -15.187 -5.528 1.00 83.94 98 ILE A O 1
ATOM 785 N N . PHE A 1 99 ? 21.929 -16.837 -5.505 1.00 89.38 99 PHE A N 1
ATOM 786 C CA . PHE A 1 99 ? 23.058 -15.955 -5.826 1.00 89.38 99 PHE A CA 1
ATOM 787 C C . PHE A 1 99 ? 22.938 -15.357 -7.229 1.00 89.38 99 PHE A C 1
ATOM 789 O O . PHE A 1 99 ? 23.091 -14.146 -7.378 1.00 89.38 99 PHE A O 1
ATOM 796 N N . ASN A 1 100 ? 22.568 -16.166 -8.222 1.00 86.06 100 ASN A N 1
ATOM 797 C CA . ASN A 1 100 ? 22.313 -15.692 -9.582 1.00 86.06 100 ASN A CA 1
ATOM 798 C C . ASN A 1 100 ? 21.195 -14.636 -9.599 1.00 86.06 100 ASN A C 1
ATOM 800 O O . ASN A 1 100 ? 21.326 -13.595 -10.241 1.00 86.06 100 ASN A O 1
ATOM 804 N N . LYS A 1 101 ? 20.128 -14.843 -8.816 1.00 86.38 101 LYS A N 1
ATOM 805 C CA . LYS A 1 101 ? 19.048 -13.861 -8.658 1.00 86.38 101 LYS A CA 1
ATOM 806 C C . LYS A 1 101 ? 19.484 -12.579 -7.958 1.00 86.38 101 LYS A C 1
ATOM 808 O O . LYS A 1 101 ? 19.026 -11.499 -8.327 1.00 86.38 101 LYS A O 1
ATOM 813 N N . LEU A 1 102 ? 20.374 -12.659 -6.975 1.00 89.00 102 LEU A N 1
ATOM 814 C CA . LEU A 1 102 ? 20.949 -11.471 -6.341 1.00 89.00 102 LEU A CA 1
ATOM 815 C C . LEU A 1 102 ? 21.821 -10.671 -7.316 1.00 89.00 102 LEU A C 1
ATOM 817 O O . LEU A 1 102 ? 21.774 -9.439 -7.295 1.00 89.00 102 LEU A O 1
ATOM 821 N N . ASP A 1 103 ? 22.573 -11.346 -8.184 1.00 90.88 103 ASP A N 1
ATOM 822 C CA . ASP A 1 103 ? 23.348 -10.688 -9.236 1.00 90.88 103 ASP A CA 1
ATOM 823 C C . ASP A 1 103 ? 22.440 -10.026 -10.285 1.00 90.88 103 ASP A C 1
ATOM 825 O O . ASP A 1 103 ? 22.684 -8.871 -10.651 1.00 90.88 103 ASP A O 1
ATOM 829 N N . ASP A 1 104 ? 21.335 -10.671 -10.676 1.00 88.81 104 ASP A N 1
ATOM 830 C CA . ASP A 1 104 ? 20.305 -10.071 -11.537 1.00 88.81 104 ASP A CA 1
ATOM 831 C C . ASP A 1 104 ? 19.715 -8.795 -10.913 1.00 88.81 104 ASP A C 1
ATOM 833 O O . ASP A 1 104 ? 19.626 -7.757 -11.577 1.00 88.81 104 ASP A O 1
ATOM 837 N N . VAL A 1 105 ? 19.363 -8.835 -9.622 1.00 90.31 105 VAL A N 1
ATOM 838 C CA . VAL A 1 105 ? 18.853 -7.671 -8.873 1.00 90.31 105 VAL A CA 1
ATOM 839 C C . VAL A 1 105 ? 19.898 -6.558 -8.803 1.00 90.31 105 VAL A C 1
ATOM 841 O O . VAL A 1 105 ? 19.570 -5.383 -8.983 1.00 90.31 105 VAL A O 1
ATOM 844 N N . LYS A 1 106 ? 21.166 -6.895 -8.555 1.00 93.38 106 LYS A N 1
ATOM 845 C CA . LYS A 1 106 ? 22.273 -5.931 -8.501 1.00 93.38 106 LYS A CA 1
ATOM 846 C C . LYS A 1 106 ? 22.488 -5.247 -9.850 1.00 93.38 106 LYS A C 1
ATOM 848 O O . LYS A 1 106 ? 22.715 -4.036 -9.896 1.00 93.38 106 LYS A O 1
ATOM 853 N N . GLU A 1 107 ? 22.416 -5.996 -10.943 1.00 91.19 107 GLU A N 1
ATOM 854 C CA . GLU A 1 107 ? 22.514 -5.443 -12.292 1.00 91.19 107 GLU A CA 1
ATOM 855 C C . GLU A 1 107 ? 21.299 -4.564 -12.616 1.00 91.19 107 GLU A C 1
ATOM 857 O O . GLU A 1 107 ? 21.467 -3.440 -13.095 1.00 91.19 107 GLU A O 1
ATOM 862 N N . GLY A 1 108 ? 20.092 -5.009 -12.251 1.00 89.69 108 GLY A N 1
ATOM 863 C CA . GLY A 1 108 ? 18.866 -4.213 -12.325 1.00 89.69 108 GLY A CA 1
ATOM 864 C C . GLY A 1 108 ? 18.977 -2.888 -11.565 1.00 89.69 108 GLY A C 1
ATOM 865 O O . GLY A 1 108 ? 18.638 -1.834 -12.107 1.00 89.69 108 GLY A O 1
ATOM 866 N N . MET A 1 109 ? 19.540 -2.915 -10.353 1.00 92.62 109 MET A N 1
ATOM 867 C CA . MET A 1 109 ? 19.828 -1.726 -9.548 1.00 92.62 109 MET A CA 1
ATOM 868 C C . MET A 1 109 ? 20.806 -0.787 -10.257 1.00 92.62 109 MET A C 1
ATOM 870 O O . MET A 1 109 ? 20.574 0.420 -10.302 1.00 92.62 109 MET A O 1
ATOM 874 N N . PHE A 1 110 ? 21.903 -1.308 -10.815 1.00 93.50 110 PHE A N 1
ATOM 875 C CA . PHE A 1 110 ? 22.889 -0.483 -11.516 1.00 93.50 110 PHE A CA 1
ATOM 876 C C . PHE A 1 110 ? 22.270 0.212 -12.734 1.00 93.50 110 PHE A C 1
ATOM 878 O O . PHE A 1 110 ? 22.463 1.416 -12.926 1.00 93.50 110 PHE A O 1
ATOM 885 N N . ILE A 1 111 ? 21.458 -0.514 -13.508 1.00 89.06 111 ILE A N 1
ATOM 886 C CA . ILE A 1 111 ? 20.722 0.040 -14.649 1.00 89.06 111 ILE A CA 1
ATOM 887 C C . ILE A 1 111 ? 19.748 1.124 -14.175 1.00 89.06 111 ILE A C 1
ATOM 889 O O . ILE A 1 111 ? 19.780 2.239 -14.704 1.00 89.06 111 ILE A O 1
ATOM 893 N N . ALA A 1 112 ? 18.942 0.850 -13.147 1.00 87.81 112 ALA A N 1
ATOM 894 C CA . ALA A 1 112 ? 17.998 1.819 -12.598 1.00 87.81 112 ALA A CA 1
ATOM 895 C C . ALA A 1 112 ? 18.704 3.090 -12.102 1.00 87.81 112 ALA A C 1
ATOM 897 O O . ALA A 1 112 ? 18.311 4.193 -12.475 1.00 87.81 112 ALA A O 1
ATOM 898 N N . CYS A 1 113 ? 19.795 2.955 -11.344 1.00 89.19 113 CYS A N 1
ATOM 899 C CA . CYS A 1 113 ? 20.593 4.075 -10.837 1.00 89.19 113 CYS A CA 1
ATOM 900 C C . CYS A 1 113 ? 21.277 4.882 -11.949 1.00 89.19 113 CYS A C 1
ATOM 902 O O . CYS A 1 113 ? 21.396 6.104 -11.830 1.00 89.19 113 CYS A O 1
ATOM 904 N N . SER A 1 114 ? 21.700 4.230 -13.037 1.00 88.50 114 SER A N 1
ATOM 905 C CA . SER A 1 114 ? 22.257 4.918 -14.209 1.00 88.50 114 SER A CA 1
ATOM 906 C C . SER A 1 114 ? 21.207 5.790 -14.913 1.00 88.50 114 SER A C 1
ATOM 908 O O . SER A 1 114 ? 21.518 6.859 -15.442 1.00 88.50 114 SER A O 1
ATOM 910 N N . GLN A 1 115 ? 19.936 5.386 -14.844 1.00 86.12 115 GLN A N 1
ATOM 911 C CA . GLN A 1 115 ? 18.796 6.111 -15.387 1.00 86.12 115 GLN A CA 1
ATOM 912 C C . GLN A 1 115 ? 18.101 6.921 -14.289 1.00 86.12 115 GLN A C 1
ATOM 914 O O . GLN A 1 115 ? 17.085 6.520 -13.724 1.00 86.12 115 GLN A O 1
ATOM 919 N N . ARG A 1 116 ? 18.610 8.130 -14.020 1.00 83.75 116 ARG A N 1
ATOM 920 C CA . ARG A 1 116 ? 18.113 9.006 -12.938 1.00 83.75 116 ARG A CA 1
ATOM 921 C C . ARG A 1 116 ? 16.586 9.181 -12.910 1.00 83.75 116 ARG A C 1
ATOM 923 O O . ARG A 1 116 ? 16.022 9.337 -11.832 1.00 83.75 116 ARG A O 1
ATOM 930 N N . TYR A 1 117 ? 15.927 9.199 -14.069 1.00 82.31 117 TYR A N 1
ATOM 931 C CA . TYR A 1 117 ? 14.467 9.292 -14.157 1.00 82.31 117 TYR A CA 1
ATOM 932 C C . TYR A 1 117 ? 13.769 8.022 -13.658 1.00 82.31 117 TYR A C 1
ATOM 934 O O . TYR A 1 117 ? 12.887 8.111 -12.808 1.00 82.31 117 TYR A O 1
ATOM 942 N N . LEU A 1 118 ? 14.223 6.852 -14.113 1.00 84.31 118 LEU A N 1
ATOM 943 C CA . LEU A 1 118 ? 13.693 5.558 -13.700 1.00 84.31 118 LEU A CA 1
ATOM 944 C C . LEU A 1 118 ? 13.827 5.375 -12.185 1.00 84.31 118 LEU A C 1
ATOM 946 O O . LEU A 1 118 ? 12.827 5.123 -11.521 1.00 84.31 118 LEU A O 1
ATOM 950 N N . MET A 1 119 ? 15.017 5.606 -11.616 1.00 88.56 119 MET A N 1
ATOM 951 C CA . MET A 1 119 ? 15.217 5.474 -10.167 1.00 88.56 119 MET A CA 1
ATOM 952 C C . MET A 1 119 ? 14.328 6.426 -9.357 1.00 88.56 119 MET A C 1
ATOM 954 O O . MET A 1 119 ? 13.819 6.054 -8.303 1.00 88.56 119 MET A O 1
ATOM 958 N N . LYS A 1 120 ? 14.098 7.652 -9.849 1.00 86.88 120 LYS A N 1
ATOM 959 C CA . LYS A 1 120 ? 13.159 8.589 -9.215 1.00 86.88 120 LYS A CA 1
ATOM 960 C C . LYS A 1 120 ? 11.727 8.062 -9.246 1.00 86.88 120 LYS A C 1
ATOM 962 O O . LYS A 1 120 ? 11.063 8.107 -8.216 1.00 86.88 120 LYS A O 1
ATOM 967 N N . SER A 1 121 ? 11.255 7.572 -10.394 1.00 85.62 121 SER A N 1
ATOM 968 C CA . SER A 1 121 ? 9.912 6.995 -10.512 1.00 85.62 121 SER A CA 1
ATOM 969 C C . SER A 1 121 ? 9.738 5.793 -9.591 1.00 85.62 121 SER A C 1
ATOM 971 O O . SER A 1 121 ? 8.742 5.730 -8.878 1.00 85.62 121 SER A O 1
ATOM 973 N N . VAL A 1 122 ? 10.733 4.901 -9.542 1.00 88.88 122 VAL A N 1
ATOM 974 C CA . VAL A 1 122 ? 10.758 3.749 -8.631 1.00 88.88 122 VAL A CA 1
ATOM 975 C C . VAL A 1 122 ? 10.704 4.213 -7.176 1.00 88.88 122 VAL A C 1
ATOM 977 O O . VAL A 1 122 ? 9.881 3.718 -6.414 1.00 88.88 122 VAL A O 1
ATOM 980 N N . PHE A 1 123 ? 11.516 5.199 -6.788 1.00 91.31 123 PHE A N 1
ATOM 981 C CA . PHE A 1 123 ? 11.532 5.734 -5.427 1.00 91.31 123 PHE A CA 1
ATOM 982 C C . PHE A 1 123 ? 10.191 6.345 -5.009 1.00 91.31 123 PHE A C 1
ATOM 984 O O . PHE A 1 123 ? 9.670 5.986 -3.957 1.00 91.31 123 PHE A O 1
ATOM 991 N N . PHE A 1 124 ? 9.608 7.233 -5.820 1.00 90.44 124 PHE A N 1
ATOM 992 C CA . PHE A 1 124 ? 8.319 7.851 -5.488 1.00 90.44 124 PHE A CA 1
ATOM 993 C C . PHE A 1 124 ? 7.186 6.828 -5.453 1.00 90.44 124 PHE A C 1
ATOM 995 O O . PHE A 1 124 ? 6.398 6.834 -4.515 1.00 90.44 124 PHE A O 1
ATOM 1002 N N . LEU A 1 125 ? 7.150 5.902 -6.414 1.00 89.75 125 LEU A N 1
ATOM 1003 C CA . LEU A 1 125 ? 6.174 4.814 -6.428 1.00 89.75 125 LEU A CA 1
ATOM 1004 C C . LEU A 1 125 ? 6.273 3.948 -5.166 1.00 89.75 125 LEU A C 1
ATOM 1006 O O . LEU A 1 125 ? 5.260 3.628 -4.544 1.00 89.75 125 LEU A O 1
ATOM 1010 N N . SER A 1 126 ? 7.500 3.590 -4.786 1.00 91.44 126 SER A N 1
ATOM 1011 C CA . SER A 1 126 ? 7.767 2.763 -3.608 1.00 91.44 126 SER A CA 1
ATOM 1012 C C . SER A 1 126 ? 7.365 3.474 -2.321 1.00 91.44 126 SER A C 1
ATOM 1014 O O . SER A 1 126 ? 6.755 2.860 -1.457 1.00 91.44 126 SER A O 1
ATOM 1016 N N . MET A 1 127 ? 7.662 4.770 -2.201 1.00 92.44 127 MET A N 1
ATOM 1017 C CA . MET A 1 127 ? 7.277 5.561 -1.033 1.00 92.44 127 MET A CA 1
ATOM 1018 C C . MET A 1 127 ? 5.758 5.739 -0.933 1.00 92.44 127 MET A C 1
ATOM 1020 O O . MET A 1 127 ? 5.221 5.514 0.145 1.00 92.44 127 MET A O 1
ATOM 1024 N N . GLU A 1 128 ? 5.052 6.082 -2.018 1.00 90.75 128 GLU A N 1
ATOM 1025 C CA . GLU A 1 128 ? 3.578 6.173 -2.014 1.00 90.75 128 GLU A CA 1
ATOM 1026 C C . GLU A 1 128 ? 2.940 4.845 -1.577 1.00 90.75 128 GLU A C 1
ATOM 1028 O O . GLU A 1 128 ? 2.046 4.824 -0.732 1.00 90.75 128 GLU A O 1
ATOM 1033 N N . THR A 1 129 ? 3.461 3.723 -2.085 1.00 90.06 129 THR A N 1
ATOM 1034 C CA . THR A 1 129 ? 2.999 2.379 -1.703 1.00 90.06 129 THR A CA 1
ATOM 1035 C C . THR A 1 129 ? 3.293 2.085 -0.228 1.00 90.06 129 THR A C 1
ATOM 1037 O O . THR A 1 129 ? 2.401 1.670 0.508 1.00 90.06 129 THR A O 1
ATOM 1040 N N . ALA A 1 130 ? 4.508 2.384 0.243 1.00 91.38 130 ALA A N 1
ATOM 1041 C CA . ALA A 1 130 ? 4.893 2.221 1.644 1.00 91.38 130 ALA A CA 1
ATOM 1042 C C . ALA A 1 130 ? 4.021 3.072 2.587 1.00 91.38 130 ALA A C 1
ATOM 1044 O O . ALA A 1 130 ? 3.622 2.620 3.662 1.00 91.38 130 ALA A O 1
ATOM 1045 N N . PHE A 1 131 ? 3.670 4.302 2.201 1.00 93.19 131 PHE A N 1
ATOM 1046 C CA . PHE A 1 131 ? 2.775 5.147 2.992 1.00 93.19 131 PHE A CA 1
ATOM 1047 C C . PHE A 1 131 ? 1.362 4.561 3.077 1.00 93.19 131 PHE A C 1
ATOM 1049 O O . PHE A 1 131 ? 0.818 4.467 4.177 1.00 93.19 131 PHE A O 1
ATOM 1056 N N . GLU A 1 132 ? 0.791 4.089 1.967 1.00 90.94 132 GLU A N 1
ATOM 1057 C CA . GLU A 1 132 ? -0.491 3.369 1.986 1.00 90.94 132 GLU A CA 1
ATOM 1058 C C . GLU A 1 132 ? -0.444 2.125 2.890 1.00 90.94 132 GLU A C 1
ATOM 1060 O O . GLU A 1 132 ? -1.361 1.901 3.687 1.00 90.94 132 GLU A O 1
ATOM 1065 N N . HIS A 1 133 ? 0.639 1.348 2.820 1.00 89.62 133 HIS A N 1
ATOM 1066 C CA . HIS A 1 133 ? 0.837 0.148 3.636 1.00 89.62 133 HIS A CA 1
ATOM 1067 C C . HIS A 1 133 ? 0.983 0.460 5.113 1.00 89.62 133 HIS A C 1
ATOM 1069 O O . HIS A 1 133 ? 0.304 -0.146 5.937 1.00 89.62 133 HIS A O 1
ATOM 1075 N N . SER A 1 134 ? 1.802 1.442 5.472 1.00 90.75 134 SER A N 1
ATOM 1076 C CA . SER A 1 134 ? 1.930 1.870 6.863 1.00 90.75 134 SER A CA 1
ATOM 1077 C C . SER A 1 134 ? 0.594 2.376 7.425 1.00 90.75 134 SER A C 1
ATOM 1079 O O . SER A 1 134 ? 0.265 2.102 8.578 1.00 90.75 134 SER A O 1
ATOM 1081 N N . ILE A 1 135 ? -0.257 3.018 6.620 1.00 91.38 135 ILE A N 1
ATOM 1082 C CA . ILE A 1 135 ? -1.607 3.381 7.067 1.00 91.38 135 ILE A CA 1
ATOM 1083 C C . ILE A 1 135 ? -2.459 2.129 7.306 1.00 91.38 135 ILE A C 1
ATOM 1085 O O . ILE A 1 135 ? -3.081 2.014 8.363 1.00 91.38 135 ILE A O 1
ATOM 1089 N N . ALA A 1 136 ? -2.455 1.176 6.371 1.00 89.12 136 ALA A N 1
ATOM 1090 C CA . ALA A 1 136 ? -3.247 -0.051 6.462 1.00 89.12 136 ALA A CA 1
ATOM 1091 C C . ALA A 1 136 ? -2.796 -1.001 7.588 1.00 89.12 136 ALA A C 1
ATOM 1093 O O . ALA A 1 136 ? -3.637 -1.561 8.287 1.00 89.12 136 ALA A O 1
ATOM 1094 N N . PHE A 1 137 ? -1.490 -1.174 7.787 1.00 85.62 137 PHE A N 1
ATOM 1095 C CA . PHE A 1 137 ? -0.918 -2.167 8.702 1.00 85.62 137 PHE A CA 1
ATOM 1096 C C . PHE A 1 137 ? -0.496 -1.607 10.058 1.00 85.62 137 PHE A C 1
ATOM 1098 O O . PHE A 1 137 ? -0.323 -2.379 10.999 1.00 85.62 137 PHE A O 1
ATOM 1105 N N . PHE A 1 138 ? -0.338 -0.290 10.187 1.00 86.69 138 PHE A N 1
ATOM 1106 C CA . PHE A 1 138 ? 0.118 0.326 11.431 1.00 86.69 138 PHE A CA 1
ATOM 1107 C C . PHE A 1 138 ? -0.893 1.338 11.978 1.00 86.69 138 PHE A C 1
ATOM 1109 O O . PHE A 1 138 ? -1.393 1.161 13.088 1.00 86.69 138 PHE A O 1
ATOM 1116 N N . ILE A 1 139 ? -1.281 2.350 11.197 1.00 88.94 139 ILE A N 1
ATOM 1117 C CA . ILE A 1 139 ? -2.144 3.440 11.690 1.00 88.94 139 ILE A CA 1
ATOM 1118 C C . ILE A 1 139 ? -3.573 2.967 11.974 1.00 88.94 139 ILE A C 1
ATOM 1120 O O . ILE A 1 139 ? -4.078 3.174 13.078 1.00 88.94 139 ILE A O 1
ATOM 1124 N N . ILE A 1 140 ? -4.224 2.317 11.006 1.00 90.81 140 ILE A N 1
ATOM 1125 C CA . ILE A 1 140 ? -5.602 1.831 11.158 1.00 90.81 140 ILE A CA 1
ATOM 1126 C C . ILE A 1 140 ? -5.712 0.816 12.312 1.00 90.81 140 ILE A C 1
ATOM 1128 O O . ILE A 1 140 ? -6.614 0.983 13.136 1.00 90.81 140 ILE A O 1
ATOM 1132 N N . PRO A 1 141 ? -4.816 -0.184 12.451 1.00 88.56 141 PRO A N 1
ATOM 1133 C CA . PRO A 1 141 ? -4.841 -1.097 13.591 1.00 88.56 141 PRO A CA 1
ATOM 1134 C C . PRO A 1 141 ? -4.656 -0.406 14.942 1.00 88.56 141 PRO A C 1
ATOM 1136 O O . PRO A 1 141 ? -5.381 -0.732 15.881 1.00 88.56 141 PRO A O 1
ATOM 1139 N N . ILE A 1 142 ? -3.736 0.562 15.048 1.00 86.94 142 ILE A N 1
ATOM 1140 C CA . ILE A 1 142 ? -3.549 1.337 16.283 1.00 86.94 142 ILE A CA 1
ATOM 1141 C C . ILE A 1 142 ? -4.853 2.044 16.647 1.00 86.94 142 ILE A C 1
ATOM 1143 O O . ILE A 1 142 ? -5.346 1.848 17.754 1.00 86.94 142 ILE A O 1
ATOM 1147 N N . ILE A 1 143 ? -5.465 2.764 15.702 1.00 86.88 143 ILE A N 1
ATOM 1148 C CA . ILE A 1 143 ? -6.757 3.429 15.916 1.00 86.88 143 ILE A CA 1
ATOM 1149 C C . ILE A 1 143 ? -7.837 2.419 16.341 1.00 86.88 143 ILE A C 1
ATOM 1151 O O . ILE A 1 143 ? -8.578 2.654 17.296 1.00 86.88 143 ILE A O 1
ATOM 1155 N N . ALA A 1 144 ? -7.922 1.276 15.657 1.00 86.69 144 ALA A N 1
ATOM 1156 C CA . ALA A 1 144 ? -8.915 0.240 15.922 1.00 86.69 144 ALA A CA 1
ATOM 1157 C C . ALA A 1 144 ? -8.822 -0.351 17.339 1.00 86.69 144 ALA A C 1
ATOM 1159 O O . ALA A 1 144 ? -9.838 -0.761 17.905 1.00 86.69 144 ALA A O 1
ATOM 1160 N N . LEU A 1 145 ? -7.613 -0.426 17.900 1.00 84.19 145 LEU A N 1
ATOM 1161 C CA . LEU A 1 145 ? -7.354 -0.995 19.225 1.00 84.19 145 LEU A CA 1
ATOM 1162 C C . LEU A 1 145 ? -7.566 0.008 20.359 1.00 84.19 145 LEU A C 1
ATOM 1164 O O . LEU A 1 145 ? -7.988 -0.370 21.448 1.00 84.19 145 LEU A O 1
ATOM 1168 N N . THR A 1 146 ? -7.251 1.276 20.131 1.00 79.06 146 THR A N 1
ATOM 1169 C CA . THR A 1 146 ? -7.239 2.299 21.185 1.00 79.06 146 THR A CA 1
ATOM 1170 C C . THR A 1 146 ? -8.536 3.072 21.304 1.00 79.06 146 THR A C 1
ATOM 1172 O O . THR A 1 146 ? -8.803 3.678 22.339 1.00 79.06 146 THR A O 1
ATOM 1175 N N . THR A 1 147 ? -9.315 3.130 20.228 1.00 74.31 147 THR A N 1
ATOM 1176 C CA . THR A 1 147 ? -10.503 3.964 20.190 1.00 74.31 147 THR A CA 1
ATOM 1177 C C . THR A 1 147 ? -11.716 3.126 20.609 1.00 74.31 147 THR A C 1
ATOM 1179 O O . THR A 1 147 ? -12.029 2.125 19.963 1.00 74.31 147 THR A O 1
ATOM 1182 N N . PRO A 1 148 ? -12.428 3.500 21.688 1.00 64.62 148 PRO A N 1
ATOM 1183 C CA . PRO A 1 148 ? -13.576 2.740 22.163 1.00 64.62 148 PRO A CA 1
ATOM 1184 C C . PRO A 1 148 ? -14.767 2.973 21.225 1.00 64.62 148 PRO A C 1
ATOM 1186 O O . PRO A 1 148 ? -15.515 3.939 21.363 1.00 64.62 148 PRO A O 1
ATOM 1189 N N . PHE A 1 149 ? -14.924 2.108 20.223 1.00 64.88 149 PHE A N 1
ATOM 1190 C CA . PHE A 1 149 ? -16.061 2.146 19.290 1.00 64.88 149 PHE A CA 1
ATOM 1191 C C . PHE A 1 149 ? -17.305 1.433 19.829 1.00 64.88 149 PHE A C 1
ATOM 1193 O O . PHE A 1 149 ? -18.405 1.621 19.321 1.00 64.88 149 PHE A O 1
ATOM 1200 N N . SER A 1 150 ? -17.120 0.599 20.848 1.00 62.28 150 SER A N 1
ATOM 1201 C CA . SER A 1 150 ? -18.129 -0.260 21.454 1.00 62.28 150 SER A CA 1
ATOM 1202 C C . SER A 1 150 ? -17.835 -0.367 22.948 1.00 62.28 150 SER A C 1
ATOM 1204 O O . SER A 1 150 ? -16.669 -0.396 23.345 1.00 62.28 150 SER A O 1
ATOM 1206 N N . SER A 1 151 ? -18.878 -0.464 23.775 1.00 60.84 151 SER A N 1
ATOM 1207 C CA . SER A 1 151 ? -18.748 -0.806 25.199 1.00 60.84 151 SER A CA 1
ATOM 1208 C C . SER A 1 151 ? -18.127 -2.195 25.413 1.00 60.84 151 SER A C 1
ATOM 1210 O O . SER A 1 151 ? -17.591 -2.471 26.479 1.00 60.84 151 SER A O 1
ATOM 1212 N N . GLU A 1 152 ? -18.163 -3.046 24.384 1.00 65.31 152 GLU A N 1
ATOM 1213 C CA . GLU A 1 152 ? -17.539 -4.369 24.314 1.00 65.31 152 GLU A CA 1
ATOM 1214 C C . GLU A 1 152 ? -16.420 -4.367 23.259 1.00 65.31 152 GLU A C 1
ATOM 1216 O O . GLU A 1 152 ? -16.503 -5.044 22.229 1.00 65.31 152 GLU A O 1
ATOM 1221 N N . ALA A 1 153 ? -15.392 -3.541 23.461 1.00 70.19 153 ALA A N 1
ATOM 1222 C CA . ALA A 1 153 ? -14.211 -3.535 22.601 1.00 70.19 153 ALA A CA 1
ATOM 1223 C C . ALA A 1 153 ? -13.418 -4.843 22.794 1.00 70.19 153 ALA A C 1
ATOM 1225 O O . ALA A 1 153 ? -12.669 -5.017 23.752 1.00 70.19 153 ALA A O 1
ATOM 1226 N N . THR A 1 154 ? -13.627 -5.784 21.879 1.00 83.25 154 THR A N 1
ATOM 1227 C CA . THR A 1 154 ? -12.934 -7.074 21.773 1.00 83.25 154 THR A CA 1
ATOM 1228 C C . THR A 1 154 ? -11.960 -7.058 20.594 1.00 83.25 154 THR A C 1
ATOM 1230 O O . THR A 1 154 ? -12.104 -6.256 19.663 1.00 83.25 154 THR A O 1
ATOM 1233 N N . MET A 1 155 ? -10.992 -7.978 20.572 1.00 84.62 155 MET A N 1
ATOM 1234 C CA . MET A 1 155 ? -10.008 -8.061 19.482 1.00 84.62 155 MET A CA 1
ATOM 1235 C C . MET A 1 155 ? -10.698 -8.278 18.125 1.00 84.62 155 MET A C 1
ATOM 1237 O O . MET A 1 155 ? -10.274 -7.726 17.110 1.00 84.62 155 MET A O 1
ATOM 1241 N N . LEU A 1 156 ? -11.809 -9.022 18.109 1.00 86.81 156 LEU A N 1
ATOM 1242 C CA . LEU A 1 156 ? -12.610 -9.255 16.905 1.00 86.81 156 LEU A CA 1
ATOM 1243 C C . LEU A 1 156 ? -13.366 -8.008 16.438 1.00 86.81 156 LEU A C 1
ATOM 1245 O O . LEU A 1 156 ? -13.442 -7.774 15.233 1.00 86.81 156 LEU A O 1
ATOM 1249 N N . THR A 1 157 ? -13.884 -7.180 17.353 1.00 86.44 157 THR A N 1
ATOM 1250 C CA . THR A 1 157 ? -14.495 -5.895 16.966 1.00 86.44 157 THR A CA 1
ATOM 1251 C C . THR A 1 157 ? -13.471 -4.926 16.386 1.00 86.44 157 THR A C 1
ATOM 1253 O O . THR A 1 157 ? -13.753 -4.300 15.366 1.00 86.44 157 THR A O 1
ATOM 1256 N N . SER A 1 158 ? -12.267 -4.854 16.965 1.00 87.88 158 SER A N 1
ATOM 1257 C CA . SER A 1 158 ? -11.172 -4.040 16.424 1.00 87.88 158 SER A CA 1
ATOM 1258 C C . SER A 1 158 ? -10.708 -4.557 15.061 1.00 87.88 158 SER A C 1
ATOM 1260 O O . SER A 1 158 ? -10.491 -3.765 14.148 1.00 87.88 158 SER A O 1
ATOM 1262 N N . ASN A 1 159 ? -10.629 -5.879 14.873 1.00 88.94 159 ASN A N 1
ATOM 1263 C CA . ASN A 1 159 ? -10.303 -6.472 13.576 1.00 88.94 159 ASN A CA 1
ATOM 1264 C C . ASN A 1 159 ? -11.358 -6.145 12.508 1.00 88.94 159 ASN A C 1
ATOM 1266 O O . ASN A 1 159 ? -11.012 -5.731 11.404 1.00 88.94 159 ASN A O 1
ATOM 1270 N N . LEU A 1 160 ? -12.647 -6.288 12.830 1.00 89.19 160 LEU A N 1
ATOM 1271 C CA . LEU A 1 160 ? -13.734 -5.930 11.915 1.00 89.19 160 LEU A CA 1
ATOM 1272 C C . LEU A 1 160 ? -13.670 -4.454 11.525 1.00 89.19 160 LEU A C 1
ATOM 1274 O O . LEU A 1 160 ? -13.774 -4.120 10.347 1.00 89.19 160 LEU A O 1
ATOM 1278 N N . PHE A 1 161 ? -13.438 -3.582 12.502 1.00 89.25 161 PHE A N 1
ATOM 1279 C CA . PHE A 1 161 ? -13.301 -2.153 12.270 1.00 89.25 161 PHE A CA 1
ATOM 1280 C C . PHE A 1 161 ? -12.111 -1.813 11.362 1.00 89.25 161 PHE A C 1
ATOM 1282 O O . PHE A 1 161 ? -12.260 -1.057 10.402 1.00 89.25 161 PHE A O 1
ATOM 1289 N N . CYS A 1 162 ? -10.954 -2.425 11.621 1.00 90.44 162 CYS A N 1
ATOM 1290 C CA . CYS A 1 162 ? -9.760 -2.291 10.793 1.00 90.44 162 CYS A CA 1
ATOM 1291 C C . CYS A 1 162 ? -10.042 -2.684 9.335 1.00 90.44 162 CYS A C 1
ATOM 1293 O O . CYS A 1 162 ? -9.800 -1.902 8.415 1.00 90.44 162 CYS A O 1
ATOM 1295 N N . VAL A 1 163 ? -10.647 -3.857 9.123 1.00 90.25 163 VAL A N 1
ATOM 1296 C CA . VAL A 1 163 ? -10.979 -4.357 7.782 1.00 90.25 163 VAL A CA 1
ATOM 1297 C C . VAL A 1 163 ? -11.983 -3.447 7.069 1.00 90.25 163 VAL A C 1
ATOM 1299 O O . VAL A 1 163 ? -11.823 -3.203 5.873 1.00 90.25 163 VAL A O 1
ATOM 1302 N N . ILE A 1 164 ? -12.980 -2.899 7.773 1.00 90.50 164 ILE A N 1
ATOM 1303 C CA . ILE A 1 164 ? -13.931 -1.933 7.197 1.00 90.50 164 ILE A CA 1
ATOM 1304 C C . ILE A 1 164 ? -13.205 -0.669 6.727 1.00 90.50 164 ILE A C 1
ATOM 1306 O O . ILE A 1 164 ? -13.409 -0.246 5.590 1.00 90.50 164 ILE A O 1
ATOM 1310 N N . LEU A 1 165 ? -12.338 -0.082 7.556 1.00 90.62 165 LEU A N 1
ATOM 1311 C CA . LEU A 1 165 ? -11.601 1.132 7.190 1.00 90.62 165 LEU A CA 1
ATOM 1312 C C . LEU A 1 165 ? -10.653 0.909 6.008 1.00 90.62 165 LEU A C 1
ATOM 1314 O O . LEU A 1 165 ? -10.628 1.726 5.086 1.00 90.62 165 LEU A O 1
ATOM 1318 N N . ILE A 1 166 ? -9.918 -0.206 5.998 1.00 90.81 166 ILE A N 1
ATOM 1319 C CA . ILE A 1 166 ? -9.052 -0.572 4.867 1.00 90.81 166 ILE A CA 1
ATOM 1320 C C . ILE A 1 166 ? -9.893 -0.761 3.600 1.00 90.81 166 ILE A C 1
ATOM 1322 O O . ILE A 1 166 ? -9.526 -0.256 2.540 1.00 90.81 166 ILE A O 1
ATOM 1326 N N . SER A 1 167 ? -11.047 -1.428 3.707 1.00 89.00 167 SER A N 1
ATOM 1327 C CA . SER A 1 167 ? -11.957 -1.637 2.573 1.00 89.00 167 SER A CA 1
ATOM 1328 C C . SER A 1 167 ? -12.469 -0.310 2.012 1.00 89.00 167 SER A C 1
ATOM 1330 O O . SER A 1 167 ? -12.463 -0.121 0.800 1.00 89.00 167 SER A O 1
ATOM 1332 N N . ILE A 1 168 ? -12.853 0.638 2.875 1.00 90.56 168 ILE A N 1
ATOM 1333 C CA . ILE A 1 168 ? -13.258 1.993 2.469 1.00 90.56 168 ILE A CA 1
ATOM 1334 C C . ILE A 1 168 ? -12.125 2.688 1.702 1.00 90.56 168 ILE A C 1
ATOM 1336 O O . ILE A 1 168 ? -12.375 3.256 0.638 1.00 90.56 168 ILE A O 1
ATOM 1340 N N . GLY A 1 169 ? -10.886 2.606 2.196 1.00 89.88 169 GLY A N 1
ATOM 1341 C CA . GLY A 1 169 ? -9.710 3.138 1.505 1.00 89.88 169 GLY A CA 1
ATOM 1342 C C . GLY A 1 169 ? -9.518 2.519 0.117 1.00 89.88 169 GLY A C 1
ATOM 1343 O O . GLY A 1 169 ? -9.488 3.234 -0.884 1.00 89.88 169 GLY A O 1
ATOM 1344 N N . LYS A 1 170 ? -9.473 1.185 0.026 1.00 87.31 170 LYS A N 1
ATOM 1345 C CA . LYS A 1 170 ? -9.299 0.460 -1.248 1.00 87.31 170 LYS A CA 1
ATOM 1346 C C . LYS A 1 170 ? -10.425 0.747 -2.251 1.00 87.31 170 LYS A C 1
ATOM 1348 O O . LYS A 1 170 ? -10.147 0.927 -3.438 1.00 87.31 170 LYS A O 1
ATOM 1353 N N . ILE A 1 171 ? -11.673 0.873 -1.789 1.00 86.00 171 ILE A N 1
ATOM 1354 C CA . ILE A 1 171 ? -12.809 1.301 -2.621 1.00 86.00 171 ILE A CA 1
ATOM 1355 C C . ILE A 1 171 ? -12.583 2.725 -3.147 1.00 86.00 171 ILE A C 1
ATOM 1357 O O . ILE A 1 171 ? -12.784 2.964 -4.335 1.00 86.00 171 ILE A O 1
ATOM 1361 N N . GLY A 1 172 ? -12.127 3.658 -2.305 1.00 86.19 172 GLY A N 1
ATOM 1362 C CA . GLY A 1 172 ? -11.794 5.024 -2.723 1.00 86.19 172 GLY A CA 1
ATOM 1363 C C . GLY A 1 172 ? -10.726 5.071 -3.813 1.00 86.19 172 GLY A C 1
ATOM 1364 O O . GLY A 1 172 ? -10.935 5.707 -4.848 1.00 86.19 172 GLY A O 1
ATOM 1365 N N . GLY A 1 173 ? -9.633 4.325 -3.630 1.00 85.31 173 GLY A N 1
ATOM 1366 C CA . GLY A 1 173 ? -8.583 4.173 -4.642 1.00 85.31 173 GLY A CA 1
ATOM 1367 C C . GLY A 1 173 ? -9.110 3.591 -5.957 1.00 85.31 173 GLY A C 1
ATOM 1368 O O . GLY A 1 173 ? -8.840 4.134 -7.027 1.00 85.31 173 GLY A O 1
ATOM 1369 N N . SER A 1 174 ? -9.936 2.545 -5.877 1.00 82.00 174 SER A N 1
ATOM 1370 C CA . SER A 1 174 ? -10.529 1.882 -7.047 1.00 82.00 174 SER A CA 1
ATOM 1371 C C . SER A 1 174 ? -11.486 2.797 -7.817 1.00 82.00 174 SER A C 1
ATOM 1373 O O . SER A 1 174 ? -11.414 2.881 -9.042 1.00 82.00 174 SER A O 1
ATOM 1375 N N . ILE A 1 175 ? -12.365 3.525 -7.117 1.00 83.50 175 ILE A N 1
ATOM 1376 C CA . ILE A 1 175 ? -13.301 4.479 -7.733 1.00 83.50 175 ILE A CA 1
ATOM 1377 C C . ILE A 1 175 ? -12.530 5.596 -8.432 1.00 83.50 175 ILE A C 1
ATOM 1379 O O . ILE A 1 175 ? -12.854 5.944 -9.567 1.00 83.50 175 ILE A O 1
ATOM 1383 N N . TYR A 1 176 ? -11.509 6.155 -7.777 1.00 82.44 176 TYR A N 1
ATOM 1384 C CA . TYR A 1 176 ? -10.726 7.236 -8.367 1.00 82.44 176 TYR A CA 1
ATOM 1385 C C . TYR A 1 176 ? -9.916 6.758 -9.573 1.00 82.44 176 TYR A C 1
ATOM 1387 O O . TYR A 1 176 ? -9.856 7.443 -10.592 1.00 82.44 176 TYR A O 1
ATOM 1395 N N . TYR A 1 177 ? -9.363 5.548 -9.506 1.00 74.94 177 TYR A N 1
ATOM 1396 C CA . TYR A 1 177 ? -8.698 4.914 -10.637 1.00 74.94 177 TYR A CA 1
ATOM 1397 C C . TYR A 1 177 ? -9.647 4.708 -11.829 1.00 74.94 177 TYR A C 1
ATOM 1399 O O . TYR A 1 177 ? -9.315 5.078 -12.958 1.00 74.94 177 TYR A O 1
ATOM 1407 N N . LEU A 1 178 ? -10.858 4.191 -11.595 1.00 74.75 178 LEU A N 1
ATOM 1408 C CA . LEU A 1 178 ? -11.888 4.062 -12.633 1.00 74.75 178 LEU A CA 1
ATOM 1409 C C . LEU A 1 178 ? -12.278 5.426 -13.211 1.00 74.75 178 LEU A C 1
ATOM 1411 O O . LEU A 1 178 ? -12.393 5.582 -14.424 1.00 74.75 178 LEU A O 1
ATOM 1415 N N . TYR A 1 179 ? -12.427 6.440 -12.363 1.00 78.50 179 TYR A N 1
ATOM 1416 C CA . TYR A 1 179 ? -12.707 7.801 -12.807 1.00 78.50 179 TYR A CA 1
ATOM 1417 C C . TYR A 1 179 ? -11.600 8.337 -13.728 1.00 78.50 179 TYR A C 1
ATOM 1419 O O . TYR A 1 179 ? -11.889 8.849 -14.811 1.00 78.50 179 TYR A O 1
ATOM 1427 N N . VAL A 1 180 ? -10.333 8.185 -13.340 1.00 69.00 180 VAL A N 1
ATOM 1428 C CA . VAL A 1 180 ? -9.175 8.631 -14.130 1.00 69.00 180 VAL A CA 1
ATOM 1429 C C . VAL A 1 180 ? -9.090 7.885 -15.456 1.00 69.00 180 VAL A C 1
ATOM 1431 O O . VAL A 1 180 ? -8.874 8.504 -16.496 1.00 69.00 180 VAL A O 1
ATOM 1434 N N . THR A 1 181 ? -9.256 6.565 -15.441 1.00 66.81 181 THR A N 1
ATOM 1435 C CA . THR A 1 181 ? -9.193 5.754 -16.663 1.00 66.81 181 THR A CA 1
ATOM 1436 C C . THR A 1 181 ? -10.324 6.133 -17.619 1.00 66.81 181 THR A C 1
ATOM 1438 O O . THR A 1 181 ? -10.061 6.438 -18.780 1.00 66.81 181 THR A O 1
ATOM 1441 N N . HIS A 1 182 ? -11.562 6.262 -17.141 1.00 66.38 182 HIS A N 1
ATOM 1442 C CA . HIS A 1 182 ? -12.688 6.670 -17.988 1.00 66.38 182 HIS A CA 1
ATOM 1443 C C . HIS A 1 182 ? -12.595 8.108 -18.511 1.00 66.38 182 HIS A C 1
ATOM 1445 O O . HIS A 1 182 ? -13.058 8.382 -19.615 1.00 66.38 182 HIS A O 1
ATOM 1451 N N . THR A 1 183 ? -12.005 9.035 -17.754 1.00 64.50 183 THR A N 1
ATOM 1452 C CA . THR A 1 183 ? -11.870 10.443 -18.176 1.00 64.50 183 THR A CA 1
ATOM 1453 C C . THR A 1 183 ? -10.580 10.735 -18.953 1.00 64.50 183 THR A C 1
ATOM 1455 O O . THR A 1 183 ? -10.471 11.795 -19.575 1.00 64.50 183 THR A O 1
ATOM 1458 N N . GLY A 1 184 ? -9.606 9.816 -18.936 1.00 53.34 184 GLY A N 1
ATOM 1459 C CA . GLY A 1 184 ? -8.239 10.037 -19.418 1.00 53.34 184 GLY A CA 1
ATOM 1460 C C . GLY A 1 184 ? -7.802 9.261 -20.669 1.00 53.34 184 GLY A C 1
ATOM 1461 O O . GLY A 1 184 ? -6.783 9.634 -21.251 1.00 53.34 184 GLY A O 1
ATOM 1462 N N . ILE A 1 185 ? -8.531 8.226 -21.111 1.00 48.38 185 ILE A N 1
ATOM 1463 C CA . ILE A 1 185 ? -8.085 7.323 -22.200 1.00 48.38 185 ILE A CA 1
ATOM 1464 C C . ILE A 1 185 ? -8.128 7.963 -23.605 1.00 48.38 185 ILE A C 1
ATOM 1466 O O . ILE A 1 185 ? -7.335 7.597 -24.474 1.00 48.38 185 ILE A O 1
ATOM 1470 N N . ASP A 1 186 ? -8.928 9.005 -23.830 1.00 38.78 186 ASP A N 1
ATOM 1471 C CA . ASP A 1 186 ? -9.018 9.636 -25.153 1.00 38.78 186 ASP A CA 1
ATOM 1472 C C . ASP A 1 186 ? -7.955 10.732 -25.346 1.00 38.78 186 ASP A C 1
ATOM 1474 O O . ASP A 1 186 ? -8.220 11.927 -25.179 1.00 38.78 186 ASP A O 1
ATOM 1478 N N . GLY A 1 187 ? -6.727 10.332 -25.700 1.00 44.88 187 GLY A N 1
ATOM 1479 C CA . GLY A 1 187 ? -5.771 11.187 -26.423 1.00 44.88 187 GLY A CA 1
ATOM 1480 C C . GLY A 1 187 ? -4.599 11.761 -25.616 1.00 44.88 187 GLY A C 1
ATOM 1481 O O . GLY A 1 187 ? -4.514 12.970 -25.409 1.00 44.88 187 GLY A O 1
ATOM 1482 N N . ILE A 1 188 ? -3.629 10.919 -25.248 1.00 49.56 188 ILE A N 1
ATOM 1483 C CA . ILE A 1 188 ? -2.378 11.296 -24.548 1.00 49.56 188 ILE A CA 1
ATOM 1484 C C . ILE A 1 188 ? -1.348 11.984 -25.486 1.00 49.56 188 ILE A C 1
ATOM 1486 O O . ILE A 1 188 ? -0.231 12.283 -25.093 1.00 49.56 188 ILE A O 1
ATOM 1490 N N . GLY A 1 189 ? -1.709 12.315 -26.730 1.00 45.59 189 GLY A N 1
ATOM 1491 C CA . GLY A 1 189 ? -0.782 12.803 -27.764 1.00 45.59 189 GLY A CA 1
ATOM 1492 C C . GLY A 1 189 ? -0.257 14.244 -27.640 1.00 45.59 189 GLY A C 1
ATOM 1493 O O . GLY A 1 189 ? 0.720 14.567 -28.310 1.00 45.59 189 GLY A O 1
ATOM 1494 N N . SER A 1 190 ? -0.868 15.133 -26.843 1.00 47.97 190 SER A N 1
ATOM 1495 C CA . SER A 1 190 ? -0.568 16.578 -26.899 1.00 47.97 190 SER A CA 1
ATOM 1496 C C . SER A 1 190 ? 0.258 17.108 -25.714 1.00 47.97 190 SER A C 1
ATOM 1498 O O . SER A 1 190 ? -0.041 16.839 -24.550 1.00 47.97 190 SER A O 1
ATOM 1500 N N . ALA A 1 191 ? 1.247 17.969 -25.996 1.00 48.94 191 ALA A N 1
ATOM 1501 C CA . ALA A 1 191 ? 2.069 18.659 -24.987 1.00 48.94 191 ALA A CA 1
ATOM 1502 C C . ALA A 1 191 ? 1.236 19.453 -23.952 1.00 48.94 191 ALA A C 1
ATOM 1504 O O . ALA A 1 191 ? 1.612 19.572 -22.787 1.00 48.94 191 ALA A O 1
ATOM 1505 N N . THR A 1 192 ? 0.055 19.934 -24.353 1.00 50.34 192 THR A N 1
ATOM 1506 C CA . THR A 1 192 ? -0.930 20.589 -23.478 1.00 50.34 192 THR A CA 1
ATOM 1507 C C . THR A 1 192 ? -1.529 19.658 -22.421 1.00 50.34 192 THR A C 1
ATOM 1509 O O . THR A 1 192 ? -1.830 20.117 -21.319 1.00 50.34 192 THR A O 1
ATOM 1512 N N . ARG A 1 193 ? -1.682 18.354 -22.700 1.00 55.91 193 ARG A N 1
ATOM 1513 C CA . ARG A 1 193 ? -2.143 17.380 -21.698 1.00 55.91 193 ARG A CA 1
ATOM 1514 C C . ARG A 1 193 ? -1.021 16.898 -20.783 1.00 55.91 193 ARG A C 1
ATOM 1516 O O . ARG A 1 193 ? -1.317 16.626 -19.632 1.00 55.91 193 ARG A O 1
ATOM 1523 N N . LEU A 1 194 ? 0.239 16.901 -21.222 1.00 54.12 194 LEU A N 1
ATOM 1524 C CA . LEU A 1 194 ? 1.401 16.596 -20.369 1.00 54.12 194 LEU A CA 1
ATOM 1525 C C . LEU A 1 194 ? 1.573 17.619 -19.226 1.00 54.12 194 LEU A C 1
ATOM 1527 O O . LEU A 1 194 ? 1.879 17.281 -18.085 1.00 54.12 194 LEU A O 1
ATOM 1531 N N . HIS A 1 195 ? 1.322 18.897 -19.523 1.00 54.06 195 HIS A N 1
ATOM 1532 C CA . HIS A 1 195 ? 1.309 19.945 -18.502 1.00 54.06 195 HIS A CA 1
ATOM 1533 C C . HIS A 1 195 ? 0.101 19.811 -17.559 1.00 54.06 195 HIS A C 1
ATOM 1535 O O . HIS A 1 195 ? 0.210 20.041 -16.354 1.00 54.06 195 HIS A O 1
ATOM 1541 N N . ARG A 1 196 ? -1.047 19.376 -18.095 1.00 58.72 196 ARG A N 1
ATOM 1542 C CA . ARG A 1 196 ? -2.259 19.097 -17.318 1.00 58.72 196 ARG A CA 1
ATOM 1543 C C . ARG A 1 196 ? -2.084 17.895 -16.386 1.00 58.72 196 ARG A C 1
ATOM 1545 O O . ARG A 1 196 ? -2.452 18.004 -15.224 1.00 58.72 196 ARG A O 1
ATOM 1552 N N . THR A 1 197 ? -1.463 16.805 -16.840 1.00 68.25 197 THR A N 1
ATOM 1553 C CA . THR A 1 197 ? -1.187 15.628 -16.003 1.00 68.25 197 THR A CA 1
ATOM 1554 C C . THR A 1 197 ? -0.224 15.961 -14.871 1.00 68.25 197 THR A C 1
ATOM 1556 O O . THR A 1 197 ? -0.488 15.563 -13.742 1.00 68.25 197 THR A O 1
ATOM 1559 N N . SER A 1 198 ? 0.829 16.748 -15.125 1.00 69.75 198 SER A N 1
ATOM 1560 C CA . SER A 1 198 ? 1.726 17.232 -14.063 1.00 69.75 198 SER A CA 1
ATOM 1561 C C . SER A 1 198 ? 0.972 18.073 -13.022 1.00 69.75 198 SER A C 1
ATOM 1563 O O . SER A 1 198 ? 1.081 17.808 -11.827 1.00 69.75 198 SER A O 1
ATOM 1565 N N . ASN A 1 199 ? 0.124 19.016 -13.450 1.00 77.25 199 ASN A N 1
ATOM 1566 C CA . ASN A 1 199 ? -0.693 19.825 -12.537 1.00 77.25 199 ASN A CA 1
ATOM 1567 C C . ASN A 1 199 ? -1.699 18.972 -11.737 1.00 77.25 199 ASN A C 1
ATOM 1569 O O . ASN A 1 199 ? -1.886 19.173 -10.540 1.00 77.25 199 ASN A O 1
ATOM 1573 N N . ASP A 1 200 ? -2.328 17.986 -12.371 1.00 80.75 200 ASP A N 1
ATOM 1574 C CA . ASP A 1 200 ? -3.293 17.116 -11.701 1.00 80.75 200 ASP A CA 1
ATOM 1575 C C . ASP A 1 200 ? -2.605 16.164 -10.704 1.00 80.75 200 ASP A C 1
ATOM 1577 O O . ASP A 1 200 ? -3.151 15.926 -9.628 1.00 80.75 200 ASP A O 1
ATOM 1581 N N . VAL A 1 201 ? -1.372 15.710 -10.980 1.00 81.69 201 VAL A N 1
ATOM 1582 C CA . VAL A 1 201 ? -0.539 14.976 -10.006 1.00 81.69 201 VAL A CA 1
ATOM 1583 C C . VAL A 1 201 ? -0.219 15.866 -8.805 1.00 81.69 201 VAL A C 1
ATOM 1585 O O . VAL A 1 201 ? -0.402 15.435 -7.671 1.00 81.69 201 VAL A O 1
ATOM 1588 N N . GLN A 1 202 ? 0.189 17.120 -9.029 1.00 84.50 202 GLN A N 1
ATOM 1589 C CA . GLN A 1 202 ? 0.471 18.065 -7.941 1.00 84.50 202 GLN A CA 1
ATOM 1590 C C . GLN A 1 202 ? -0.763 18.313 -7.068 1.00 84.50 202 GLN A C 1
ATOM 1592 O O . GLN A 1 202 ? -0.671 18.263 -5.843 1.00 84.50 202 GLN A O 1
ATOM 1597 N N . LYS A 1 203 ? -1.931 18.533 -7.684 1.00 88.19 203 LYS A N 1
ATOM 1598 C CA . LYS A 1 203 ? -3.194 18.690 -6.951 1.00 88.19 203 LYS A CA 1
ATOM 1599 C C . LYS A 1 203 ? -3.526 17.445 -6.141 1.00 88.19 203 LYS A C 1
ATOM 1601 O O . LYS A 1 203 ? -3.891 17.582 -4.980 1.00 88.19 203 LYS A O 1
ATOM 1606 N N . CYS A 1 204 ? -3.382 16.253 -6.718 1.00 89.44 204 CYS A N 1
ATOM 1607 C CA . CYS A 1 204 ? -3.647 15.004 -6.007 1.00 89.44 204 CYS A CA 1
ATOM 1608 C C . CYS A 1 204 ? -2.710 14.819 -4.809 1.00 89.44 204 CYS A C 1
ATOM 1610 O O . CYS A 1 204 ? -3.200 14.477 -3.742 1.00 89.44 204 CYS A O 1
ATOM 1612 N N . LEU A 1 205 ? -1.416 15.139 -4.935 1.00 89.94 205 LEU A N 1
ATOM 1613 C CA . LEU A 1 205 ? -0.459 15.102 -3.817 1.00 89.94 205 LEU A CA 1
ATOM 1614 C C . LEU A 1 205 ? -0.821 16.085 -2.692 1.00 89.94 205 LEU A C 1
ATOM 1616 O O . LEU A 1 205 ? -0.728 15.775 -1.505 1.00 89.94 205 LEU A O 1
ATOM 1620 N N . VAL A 1 206 ? -1.258 17.296 -3.047 1.00 92.19 206 VAL A N 1
ATOM 1621 C CA . VAL A 1 206 ? -1.716 18.274 -2.049 1.00 92.19 206 VAL A CA 1
ATOM 1622 C C . VAL A 1 206 ? -3.000 17.787 -1.377 1.00 92.19 206 VAL A C 1
ATOM 1624 O O . VAL A 1 206 ? -3.127 17.870 -0.156 1.00 92.19 206 VAL A O 1
ATOM 1627 N N . MET A 1 207 ? -3.942 17.240 -2.145 1.00 93.62 207 MET A N 1
ATOM 1628 C CA . MET A 1 207 ? -5.199 16.716 -1.613 1.00 93.62 207 MET A CA 1
ATOM 1629 C C . MET A 1 207 ? -4.996 15.462 -0.755 1.00 93.62 207 MET A C 1
ATOM 1631 O O . MET A 1 207 ? -5.673 15.329 0.265 1.00 93.62 207 MET A O 1
ATOM 1635 N N . SER A 1 208 ? -4.044 14.587 -1.093 1.00 93.56 208 SER A N 1
ATOM 1636 C CA . SER A 1 208 ? -3.678 13.445 -0.252 1.00 93.56 208 SER A CA 1
ATOM 1637 C C . SER A 1 208 ? -3.048 13.920 1.063 1.00 93.56 208 SER A C 1
ATOM 1639 O O . SER A 1 208 ? -3.458 13.455 2.127 1.00 93.56 208 SER A O 1
ATOM 1641 N N . CYS A 1 209 ? -2.183 14.943 1.046 1.00 93.88 209 CYS A N 1
ATOM 1642 C CA . CYS A 1 209 ? -1.683 15.575 2.276 1.00 93.88 209 CYS A CA 1
ATOM 1643 C C . CYS A 1 209 ? -2.815 16.129 3.151 1.00 93.88 209 CYS A C 1
ATOM 1645 O O . CYS A 1 209 ? -2.863 15.858 4.351 1.00 93.88 209 CYS A O 1
ATOM 1647 N N . VAL A 1 210 ? -3.746 16.882 2.557 1.00 94.25 210 VAL A N 1
ATOM 1648 C CA . VAL A 1 210 ? -4.899 17.446 3.279 1.00 94.25 210 VAL A CA 1
ATOM 1649 C C . VAL A 1 210 ? -5.770 16.336 3.863 1.00 94.25 210 VAL A C 1
ATOM 1651 O O . VAL A 1 210 ? -6.174 16.428 5.020 1.00 94.25 210 VAL A O 1
ATOM 1654 N N . SER A 1 211 ? -6.022 15.265 3.109 1.00 94.69 211 SER A N 1
ATOM 1655 C CA . SER A 1 211 ? -6.806 14.129 3.599 1.00 94.69 211 SER A CA 1
ATOM 1656 C C . SER A 1 211 ? -6.136 13.399 4.763 1.00 94.69 211 SER A C 1
ATOM 1658 O O . SER A 1 211 ? -6.815 13.018 5.712 1.00 94.69 211 SER A O 1
ATOM 1660 N N . LEU A 1 212 ? -4.807 13.277 4.753 1.00 92.62 212 LEU A N 1
ATOM 1661 C CA . LEU A 1 212 ? -4.068 12.626 5.829 1.00 92.62 212 LEU A CA 1
ATOM 1662 C C . LEU A 1 212 ? -4.048 13.482 7.105 1.00 92.62 212 LEU A C 1
ATOM 1664 O O . LEU A 1 212 ? -4.121 12.941 8.205 1.00 92.62 212 LEU A O 1
ATOM 1668 N N . LEU A 1 213 ? -4.051 14.814 6.972 1.00 92.75 213 LEU A N 1
ATOM 1669 C CA . LEU A 1 213 ? -4.212 15.749 8.093 1.00 92.75 213 LEU A CA 1
ATOM 1670 C C . LEU A 1 213 ? -5.611 15.693 8.736 1.00 92.75 213 LEU A C 1
ATOM 1672 O O . LEU A 1 213 ? -5.761 16.103 9.889 1.00 92.75 213 LEU A O 1
ATOM 1676 N N . LEU A 1 214 ? -6.624 15.136 8.058 1.00 92.06 214 LEU A N 1
ATOM 1677 C CA . LEU A 1 214 ? -7.933 14.888 8.675 1.00 92.06 214 LEU A CA 1
ATOM 1678 C C . LEU A 1 214 ? -7.863 13.827 9.782 1.00 92.06 214 LEU A C 1
ATOM 1680 O O . LEU A 1 214 ? -8.697 13.858 10.685 1.00 92.06 214 LEU A O 1
ATOM 1684 N N . LEU A 1 215 ? -6.877 12.919 9.758 1.00 90.12 215 LEU A N 1
ATOM 1685 C CA . LEU A 1 215 ? -6.695 11.903 10.801 1.00 90.12 215 LEU A CA 1
ATOM 1686 C C . LEU A 1 215 ? -6.377 12.524 12.172 1.00 90.12 215 LEU A C 1
ATOM 1688 O O . LEU A 1 215 ? -7.196 12.353 13.079 1.00 90.12 215 LEU A O 1
ATOM 1692 N N . PRO A 1 216 ? -5.277 13.283 12.359 1.00 89.62 216 PRO A N 1
ATOM 1693 C CA . PRO A 1 216 ? -5.009 13.929 13.642 1.00 89.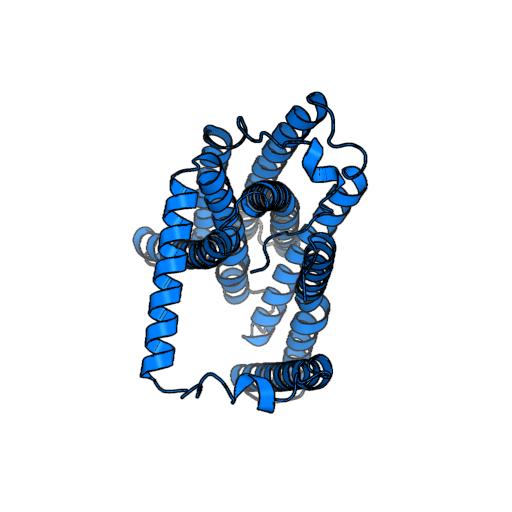62 216 PRO A CA 1
ATOM 1694 C C . PRO A 1 216 ? -6.094 14.955 14.004 1.00 89.62 216 PRO A C 1
ATOM 1696 O O . PRO A 1 216 ? -6.443 15.091 15.175 1.00 89.62 216 PRO A O 1
ATOM 1699 N N . PHE A 1 217 ? -6.702 15.624 13.015 1.00 88.44 217 PHE A N 1
ATOM 1700 C CA . PHE A 1 217 ? -7.834 16.522 13.260 1.00 88.44 217 PHE A CA 1
ATOM 1701 C C . PHE A 1 217 ? -9.058 15.786 13.830 1.00 88.44 217 PHE A C 1
ATOM 1703 O O . PHE A 1 217 ? -9.717 16.295 14.736 1.00 88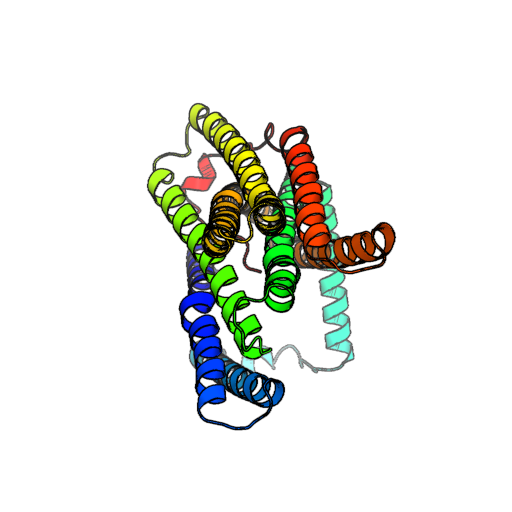.44 217 PHE A O 1
ATOM 1710 N N . SER A 1 218 ? -9.344 14.570 13.356 1.00 88.75 218 SER A N 1
ATOM 1711 C CA . SER A 1 218 ? -10.446 13.759 13.884 1.00 88.75 218 SER A CA 1
ATOM 1712 C C . SER A 1 218 ? -10.242 13.404 15.361 1.00 88.75 218 SER A C 1
ATOM 1714 O O . SER A 1 218 ? -11.202 13.429 16.129 1.00 88.75 218 SER A O 1
ATOM 1716 N N . LEU A 1 219 ? -8.998 13.155 15.781 1.00 85.12 219 LEU A N 1
ATOM 1717 C CA . LEU A 1 219 ? -8.655 12.880 17.180 1.00 85.12 219 LEU A CA 1
ATOM 1718 C C . LEU A 1 219 ? -8.758 14.139 18.048 1.00 85.12 219 LEU A C 1
ATOM 1720 O O . LEU A 1 219 ? -9.278 14.082 19.158 1.00 85.12 219 LEU A O 1
ATOM 1724 N N . TYR A 1 220 ? -8.353 15.297 17.522 1.00 85.94 220 TYR A N 1
ATOM 1725 C CA . TYR A 1 220 ? -8.499 16.580 18.215 1.00 85.94 220 TYR A CA 1
ATOM 1726 C C . TYR A 1 220 ? -9.968 16.953 18.496 1.00 85.94 220 TYR A C 1
ATOM 1728 O O . TYR A 1 220 ? -10.290 17.544 19.531 1.00 85.94 220 TYR A O 1
ATOM 1736 N N . LEU A 1 221 ? -10.888 16.589 17.597 1.00 83.19 221 LEU A N 1
ATOM 1737 C CA . LEU A 1 221 ? -12.320 16.796 17.827 1.00 83.19 221 LEU A CA 1
ATOM 1738 C C . LEU A 1 221 ? -12.859 15.958 18.991 1.00 83.19 221 LEU A C 1
ATOM 1740 O O . LEU A 1 221 ? -13.782 16.403 19.664 1.00 83.19 221 LEU A O 1
ATOM 1744 N N . ASP A 1 222 ? -12.278 14.788 19.251 1.00 80.06 222 ASP A N 1
ATOM 1745 C CA . ASP A 1 222 ? -12.696 13.905 20.344 1.00 80.06 222 ASP A CA 1
ATOM 1746 C C . ASP A 1 222 ? -12.368 14.499 21.717 1.00 80.06 222 ASP A C 1
ATOM 1748 O O . ASP A 1 222 ? -13.183 14.456 22.638 1.00 80.06 222 ASP A O 1
ATOM 1752 N N . THR A 1 223 ? -11.190 15.117 21.835 1.00 80.56 223 THR A N 1
ATOM 1753 C CA . THR A 1 223 ? -10.740 15.754 23.079 1.00 80.56 223 THR A CA 1
ATOM 1754 C C . THR A 1 223 ? -11.484 17.057 23.358 1.00 80.56 223 THR A C 1
ATOM 1756 O O . THR A 1 223 ? -11.765 17.373 24.513 1.00 80.56 223 THR A O 1
ATOM 1759 N N . THR A 1 224 ? -11.840 17.801 22.307 1.00 85.06 224 THR A N 1
ATOM 1760 C CA . THR A 1 224 ? -12.469 19.125 22.435 1.00 85.06 224 THR A CA 1
ATOM 1761 C C . THR A 1 224 ? -14.000 19.048 22.494 1.00 85.06 224 THR A C 1
ATOM 1763 O O . THR A 1 224 ? -14.631 19.803 23.234 1.00 85.06 224 THR A O 1
ATOM 1766 N N . PHE A 1 225 ? -14.615 18.131 21.739 1.00 84.62 225 PHE A N 1
ATOM 1767 C CA . PHE A 1 225 ? -16.069 18.000 21.595 1.00 84.62 225 PHE A CA 1
ATOM 1768 C C . PHE A 1 225 ? -16.522 16.528 21.660 1.00 84.62 225 PHE A C 1
ATOM 1770 O O . PHE A 1 225 ? -16.967 15.964 20.656 1.00 84.62 225 PHE A O 1
ATOM 1777 N N . PRO A 1 226 ? -16.504 15.899 22.851 1.00 79.00 226 PRO A N 1
ATOM 1778 C CA . PRO A 1 226 ? -16.822 14.475 23.011 1.00 79.00 226 PRO A CA 1
ATOM 1779 C C . PRO A 1 226 ? -18.263 14.103 22.612 1.00 79.00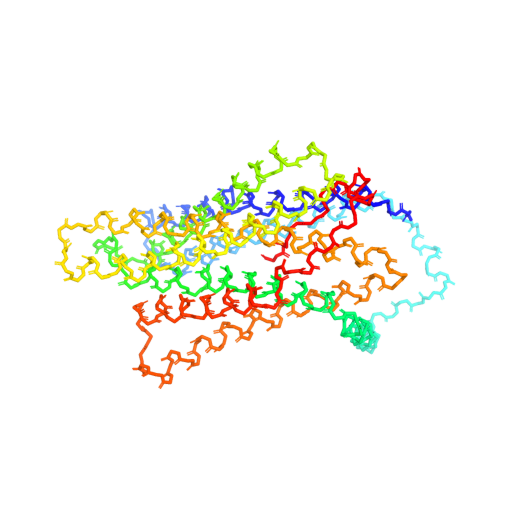 226 PRO A C 1
ATOM 1781 O O . PRO A 1 226 ? -18.548 12.952 22.285 1.00 79.00 226 PRO A O 1
ATOM 1784 N N . SER A 1 227 ? -19.187 15.071 22.572 1.00 79.44 227 SER A N 1
ATOM 1785 C CA . SER A 1 227 ? -20.558 14.873 22.074 1.00 79.44 227 SER A CA 1
ATOM 1786 C C . SER A 1 227 ? -20.634 14.579 20.568 1.00 79.44 227 SER A C 1
ATOM 1788 O O . SER A 1 227 ? -21.673 14.126 20.089 1.00 79.44 227 SER A O 1
ATOM 1790 N N . LEU A 1 228 ? -19.548 14.798 19.815 1.00 80.69 228 LEU A N 1
ATOM 1791 C CA . LEU A 1 228 ? -19.465 14.601 18.365 1.00 80.69 228 LEU A CA 1
ATOM 1792 C C . LEU A 1 228 ? -18.760 13.290 17.967 1.00 80.69 228 LEU A C 1
ATOM 1794 O O . LEU A 1 228 ? -18.297 13.159 16.834 1.00 80.69 228 LEU A O 1
ATOM 1798 N N . SER A 1 229 ? -18.714 12.288 18.851 1.00 75.56 229 SER A N 1
ATOM 1799 C CA . SER A 1 229 ? -18.004 11.013 18.627 1.00 75.56 229 SER A CA 1
ATOM 1800 C C . SER A 1 229 ? -18.382 10.284 17.324 1.00 75.56 229 SER A C 1
ATOM 1802 O O . SER A 1 229 ? -17.540 9.636 16.700 1.00 75.56 229 SER A O 1
ATOM 1804 N N . SER A 1 230 ? -19.628 10.425 16.857 1.00 80.62 230 SER A N 1
ATOM 1805 C C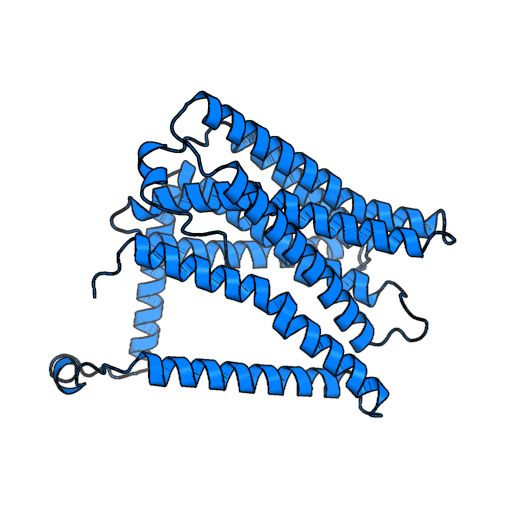A . SER A 1 230 ? -20.075 9.876 15.566 1.00 80.62 230 SER A CA 1
ATOM 1806 C C . SER A 1 230 ? -19.483 10.627 14.367 1.00 80.62 230 SER A C 1
ATOM 1808 O O . SER A 1 230 ? -19.119 10.009 13.369 1.00 80.62 230 SER A O 1
ATOM 1810 N N . TYR A 1 231 ? -19.314 11.949 14.465 1.00 84.19 231 TYR A N 1
ATOM 1811 C CA . TYR A 1 231 ? -18.693 12.753 13.408 1.00 84.19 231 TYR A CA 1
ATOM 1812 C C . TYR A 1 231 ? -17.200 12.455 13.268 1.00 84.19 231 TYR A C 1
ATOM 1814 O O . TYR A 1 231 ? -16.689 12.458 12.151 1.00 84.19 231 TYR A O 1
ATOM 1822 N N . ARG A 1 232 ? -16.510 12.109 14.365 1.00 84.88 232 ARG A N 1
ATOM 1823 C CA . ARG A 1 232 ? -15.112 11.643 14.333 1.00 84.88 232 ARG A CA 1
ATOM 1824 C C . ARG A 1 232 ? -14.937 10.459 13.384 1.00 84.88 232 ARG A C 1
ATOM 1826 O O . ARG A 1 232 ? -14.050 10.475 12.538 1.00 84.88 232 ARG A O 1
ATOM 1833 N N . LEU A 1 233 ? -15.799 9.448 13.509 1.00 85.69 233 LEU A N 1
ATOM 1834 C CA . LEU A 1 233 ? -15.773 8.256 12.658 1.00 85.69 233 LEU A CA 1
ATOM 1835 C C . LEU A 1 233 ? -15.960 8.597 11.181 1.00 85.69 233 LEU A C 1
ATOM 1837 O O . LEU A 1 233 ? -15.249 8.061 10.331 1.00 85.69 233 LEU A O 1
ATOM 1841 N N . VAL A 1 234 ? -16.890 9.506 10.888 1.00 89.44 234 VAL A N 1
ATOM 1842 C CA . VAL A 1 234 ? -17.151 9.972 9.523 1.00 89.44 234 VAL A CA 1
ATOM 1843 C C . VAL A 1 234 ? -15.935 10.709 8.966 1.00 89.44 234 VAL A C 1
ATOM 1845 O O . VAL A 1 234 ? -15.496 10.389 7.868 1.00 89.44 234 VAL A O 1
ATOM 1848 N N . ILE A 1 235 ? -15.350 11.641 9.725 1.00 91.38 235 ILE A N 1
ATOM 1849 C CA . ILE A 1 235 ? -14.177 12.420 9.297 1.00 91.38 235 ILE A CA 1
ATOM 1850 C C . ILE A 1 235 ? -12.969 11.512 9.073 1.00 91.38 235 ILE A C 1
ATOM 1852 O O . ILE A 1 235 ? -12.277 11.654 8.072 1.00 91.38 235 ILE A O 1
ATOM 1856 N N . MET A 1 236 ? -12.736 10.553 9.965 1.00 90.81 236 MET A N 1
ATOM 1857 C CA . MET A 1 236 ? -11.641 9.598 9.832 1.00 90.81 236 MET A CA 1
ATOM 1858 C C . MET A 1 236 ? -11.822 8.679 8.620 1.00 90.81 236 MET A C 1
ATOM 1860 O O . MET A 1 236 ? -10.893 8.511 7.833 1.00 90.81 236 MET A O 1
ATOM 1864 N N . SER A 1 237 ? -13.022 8.119 8.441 1.00 91.56 237 SER A N 1
ATOM 1865 C CA . SER A 1 237 ? -13.333 7.264 7.287 1.00 91.56 237 SER A CA 1
ATOM 1866 C C . SER A 1 237 ? -13.213 8.046 5.980 1.00 91.56 237 SER A C 1
ATOM 1868 O O . SER A 1 237 ? -12.664 7.536 5.008 1.00 91.56 237 SER A O 1
ATOM 1870 N N . LEU A 1 238 ? -13.670 9.303 5.971 1.00 94.06 238 LEU A N 1
ATOM 1871 C CA . LEU A 1 238 ? -13.525 10.215 4.842 1.00 94.06 238 LEU A CA 1
ATOM 1872 C C . LEU A 1 238 ? -12.053 10.547 4.571 1.00 94.06 238 LEU A C 1
ATOM 1874 O O . LEU A 1 238 ? -11.644 10.544 3.418 1.00 94.06 238 LEU A O 1
ATOM 1878 N N . GLY A 1 239 ? -11.248 10.790 5.607 1.00 93.38 239 GLY A N 1
ATOM 1879 C CA . GLY A 1 239 ? -9.810 11.031 5.479 1.00 93.38 239 GLY A CA 1
ATOM 1880 C C . GLY A 1 239 ? -9.085 9.853 4.833 1.00 93.38 239 GLY A C 1
ATOM 1881 O O . GLY A 1 239 ? -8.365 10.048 3.860 1.00 93.38 239 GLY A O 1
ATOM 1882 N N . ILE A 1 240 ? -9.348 8.627 5.298 1.00 93.31 240 ILE A N 1
ATOM 1883 C CA . ILE A 1 240 ? -8.779 7.399 4.716 1.00 93.31 240 ILE A CA 1
ATOM 1884 C C . ILE A 1 240 ? -9.268 7.206 3.276 1.00 93.31 240 ILE A C 1
ATOM 1886 O O . ILE A 1 240 ? -8.461 6.956 2.385 1.00 93.31 240 ILE A O 1
ATOM 1890 N N . PHE A 1 241 ? -10.570 7.365 3.024 1.00 94.31 241 PHE A N 1
ATOM 1891 C CA . PHE A 1 241 ? -11.140 7.263 1.679 1.00 94.31 241 PHE A CA 1
ATOM 1892 C C . PHE A 1 241 ? -10.470 8.234 0.701 1.00 94.31 241 PHE A C 1
ATOM 1894 O O . PHE A 1 241 ? -10.018 7.828 -0.368 1.00 94.31 241 PHE A O 1
ATOM 1901 N N . LEU A 1 242 ? -10.398 9.515 1.072 1.00 94.88 242 LEU A N 1
ATOM 1902 C CA . LEU A 1 242 ? -9.822 10.564 0.236 1.00 94.88 242 LEU A CA 1
ATOM 1903 C C . LEU A 1 242 ? -8.317 10.371 0.055 1.00 94.88 242 LEU A C 1
ATOM 1905 O O . LEU A 1 242 ? -7.825 10.602 -1.045 1.00 94.88 242 LEU A O 1
ATOM 1909 N N . PHE A 1 243 ? -7.604 9.914 1.086 1.00 94.44 243 PHE A N 1
ATOM 1910 C CA . PHE A 1 243 ? -6.178 9.623 0.988 1.00 94.44 243 PHE A CA 1
ATOM 1911 C C . PHE A 1 243 ? -5.907 8.568 -0.079 1.00 94.44 243 PHE A C 1
ATOM 1913 O O . PHE A 1 243 ? -5.193 8.861 -1.032 1.00 94.44 243 PHE A O 1
ATOM 1920 N N . PHE A 1 244 ? -6.546 7.397 0.019 1.00 91.56 244 PHE A N 1
ATOM 1921 C CA . PHE A 1 244 ? -6.374 6.325 -0.966 1.00 91.56 244 PHE A CA 1
ATOM 1922 C C . PHE A 1 244 ? -6.883 6.721 -2.360 1.00 91.56 244 PHE A C 1
ATOM 1924 O O . PHE A 1 244 ? -6.305 6.319 -3.368 1.00 91.56 244 PHE A O 1
ATOM 1931 N N . ALA A 1 245 ? -7.956 7.516 -2.441 1.00 91.12 245 ALA A N 1
ATOM 1932 C CA . ALA A 1 245 ? -8.457 8.032 -3.712 1.00 91.12 245 ALA A CA 1
ATOM 1933 C C . ALA A 1 245 ? -7.424 8.943 -4.394 1.00 91.12 245 ALA A C 1
ATOM 1935 O O . ALA A 1 245 ? -7.078 8.730 -5.555 1.00 91.12 245 ALA A O 1
ATOM 1936 N N . PHE A 1 246 ? -6.900 9.940 -3.679 1.00 91.69 246 PHE A N 1
ATOM 1937 C CA . PHE A 1 246 ? -5.966 10.907 -4.252 1.00 91.69 246 PHE A CA 1
ATOM 1938 C C . PHE A 1 246 ? -4.543 10.354 -4.414 1.00 91.69 246 PHE A C 1
ATOM 1940 O O . PHE A 1 246 ? -3.868 10.761 -5.357 1.00 91.69 246 PHE A O 1
ATOM 1947 N N . SER A 1 247 ? -4.093 9.404 -3.587 1.00 90.19 247 SER A N 1
ATOM 1948 C CA . SER A 1 247 ? -2.794 8.727 -3.758 1.00 90.19 247 SER A CA 1
ATOM 1949 C C . SER A 1 247 ? -2.782 7.787 -4.970 1.00 90.19 247 SER A C 1
ATOM 1951 O O . SER A 1 247 ? -1.748 7.628 -5.624 1.00 90.19 247 SER A O 1
ATOM 1953 N N . ALA A 1 248 ? -3.937 7.219 -5.347 1.00 85.62 248 ALA A N 1
ATOM 1954 C CA . ALA A 1 248 ? -4.038 6.283 -6.466 1.00 85.62 248 ALA A CA 1
ATOM 1955 C C . ALA A 1 248 ? -3.558 6.880 -7.798 1.00 85.62 248 ALA A C 1
ATOM 1957 O O . ALA A 1 248 ? -2.967 6.168 -8.615 1.00 85.62 248 ALA A O 1
ATOM 1958 N N . TYR A 1 249 ? -3.770 8.178 -8.031 1.00 82.88 249 TYR A N 1
ATOM 1959 C CA . TYR A 1 249 ? -3.430 8.807 -9.308 1.00 82.88 249 TYR A CA 1
ATOM 1960 C C . TYR A 1 249 ? -1.934 9.070 -9.514 1.00 82.88 249 TYR A C 1
ATOM 1962 O O . TYR A 1 249 ? -1.397 8.543 -10.493 1.00 82.88 249 TYR A O 1
ATOM 1970 N N . PRO A 1 250 ? -1.220 9.793 -8.624 1.00 82.88 250 PRO A N 1
ATOM 1971 C CA . PRO A 1 250 ? 0.237 9.919 -8.700 1.00 82.88 250 PRO A CA 1
ATOM 1972 C C . PRO A 1 250 ? 0.923 8.558 -8.824 1.00 82.88 250 PRO A C 1
ATOM 1974 O O . PRO A 1 250 ? 1.782 8.372 -9.685 1.00 82.88 250 PRO A O 1
ATOM 1977 N N . LYS A 1 251 ? 0.471 7.583 -8.029 1.00 84.69 251 LYS A N 1
ATOM 1978 C CA . LYS A 1 251 ? 0.960 6.204 -8.037 1.00 84.69 251 LYS A CA 1
ATOM 1979 C C . LYS A 1 251 ? 0.783 5.529 -9.400 1.00 84.69 251 LYS A C 1
ATOM 1981 O O . LYS A 1 251 ? 1.740 4.977 -9.937 1.00 84.69 251 LYS A O 1
ATOM 1986 N N . SER A 1 252 ? -0.402 5.635 -10.003 1.00 77.44 252 SER A N 1
ATOM 1987 C CA . SER A 1 252 ? -0.688 5.061 -11.328 1.00 77.44 252 SER A CA 1
ATOM 1988 C C . SER A 1 252 ? 0.145 5.711 -12.435 1.00 77.44 252 SER A C 1
ATOM 1990 O O . SER A 1 252 ? 0.687 5.015 -13.288 1.00 77.44 252 SER A O 1
ATOM 1992 N N . ILE A 1 253 ? 0.303 7.039 -12.412 1.00 76.94 253 ILE A N 1
ATOM 1993 C CA . ILE A 1 253 ? 1.119 7.762 -13.401 1.00 76.94 253 ILE A CA 1
ATOM 1994 C C . ILE A 1 253 ? 2.601 7.383 -13.281 1.00 76.94 253 ILE A C 1
ATOM 1996 O O . ILE A 1 253 ? 3.264 7.157 -14.296 1.00 76.94 253 ILE A O 1
ATOM 2000 N N . LEU A 1 254 ? 3.122 7.274 -12.055 1.00 80.38 254 LEU A N 1
ATOM 2001 C CA . LEU A 1 254 ? 4.499 6.846 -11.802 1.00 80.38 254 LEU A CA 1
ATOM 2002 C C . LEU A 1 254 ? 4.732 5.395 -12.225 1.00 80.38 254 LEU A C 1
ATOM 2004 O O . LEU A 1 254 ? 5.727 5.125 -12.897 1.00 80.38 254 LEU A O 1
ATOM 2008 N N . ALA A 1 255 ? 3.809 4.490 -11.890 1.00 77.50 255 ALA A N 1
ATOM 2009 C CA . ALA A 1 255 ? 3.865 3.088 -12.295 1.00 77.50 255 ALA A CA 1
ATOM 2010 C C . ALA A 1 255 ? 3.861 2.950 -13.818 1.00 77.50 255 ALA A C 1
ATOM 2012 O O . ALA A 1 255 ? 4.705 2.256 -14.379 1.00 77.50 255 ALA A O 1
ATOM 2013 N N . LEU A 1 256 ? 2.979 3.680 -14.498 1.00 73.19 256 LEU A N 1
ATOM 2014 C CA . LEU A 1 256 ? 2.870 3.647 -15.949 1.00 73.19 256 LEU A CA 1
ATOM 2015 C C . LEU A 1 256 ? 4.125 4.210 -16.635 1.00 73.19 256 LEU A C 1
ATOM 2017 O O . LEU A 1 256 ? 4.652 3.612 -17.572 1.00 73.19 256 LEU A O 1
ATOM 2021 N N . SER A 1 257 ? 4.650 5.329 -16.133 1.00 73.38 257 SER A N 1
ATOM 2022 C CA . SER A 1 257 ? 5.902 5.916 -16.619 1.00 73.38 257 SER A CA 1
ATOM 2023 C C . SER A 1 257 ? 7.101 4.983 -16.418 1.00 73.38 257 SER A C 1
ATOM 2025 O O . SER A 1 257 ? 7.943 4.829 -17.307 1.00 73.38 257 SER A O 1
ATOM 2027 N N . MET A 1 258 ? 7.197 4.375 -15.235 1.00 79.69 258 MET A N 1
ATOM 2028 C CA . MET A 1 258 ? 8.225 3.391 -14.911 1.00 79.69 258 MET A CA 1
ATOM 2029 C C . MET A 1 258 ? 8.124 2.204 -15.869 1.00 79.69 258 MET A C 1
ATOM 2031 O O . MET A 1 258 ? 9.111 1.839 -16.499 1.00 79.69 258 MET A O 1
ATOM 2035 N N . HIS A 1 259 ? 6.925 1.655 -16.042 1.00 74.00 259 HIS A N 1
ATOM 2036 C CA . HIS A 1 259 ? 6.680 0.486 -16.873 1.00 74.00 259 HIS A CA 1
ATOM 2037 C C . HIS A 1 259 ? 7.059 0.713 -18.342 1.00 74.00 259 HIS A C 1
ATOM 2039 O O . HIS A 1 259 ? 7.810 -0.080 -18.909 1.00 74.00 259 HIS A O 1
ATOM 2045 N N . ALA A 1 260 ? 6.631 1.834 -18.931 1.00 70.94 260 ALA A N 1
ATOM 2046 C CA . ALA A 1 260 ? 6.992 2.202 -20.301 1.00 70.94 260 ALA A CA 1
ATOM 2047 C C . ALA A 1 260 ? 8.518 2.320 -20.493 1.00 70.94 260 ALA A C 1
ATOM 2049 O O . ALA A 1 260 ? 9.055 1.957 -21.542 1.00 70.94 260 ALA A O 1
ATOM 2050 N N . THR A 1 261 ? 9.229 2.791 -19.464 1.00 74.00 261 THR A N 1
ATOM 2051 C CA . THR A 1 261 ? 10.695 2.884 -19.473 1.00 74.00 261 THR A CA 1
ATOM 2052 C C . THR A 1 261 ? 11.337 1.497 -19.382 1.00 74.00 261 THR A C 1
ATOM 2054 O O . THR A 1 261 ? 12.215 1.179 -20.183 1.00 74.00 261 THR A O 1
ATOM 2057 N N . ILE A 1 262 ? 10.870 0.648 -18.460 1.00 80.44 262 ILE A N 1
ATOM 2058 C CA . ILE A 1 262 ? 11.420 -0.695 -18.230 1.00 80.44 262 ILE A CA 1
ATOM 2059 C C . ILE A 1 262 ? 11.219 -1.598 -19.449 1.00 80.44 262 ILE A C 1
ATOM 2061 O O . ILE A 1 262 ? 12.178 -2.231 -19.886 1.00 80.44 262 ILE A O 1
ATOM 2065 N N . LEU A 1 263 ? 10.014 -1.635 -20.030 1.00 77.25 263 LEU A N 1
ATOM 2066 C CA . LEU A 1 263 ? 9.720 -2.482 -21.194 1.00 77.25 263 LEU A CA 1
ATOM 2067 C C . LEU A 1 263 ? 10.565 -2.131 -22.421 1.00 77.25 263 LEU A C 1
ATOM 2069 O O . LEU A 1 263 ? 10.833 -2.990 -23.254 1.00 77.25 263 LEU A O 1
ATOM 2073 N N . SER A 1 264 ? 11.016 -0.881 -22.533 1.00 73.94 264 SER A N 1
ATOM 2074 C CA . SER A 1 264 ? 11.881 -0.463 -23.637 1.00 73.94 264 SER A CA 1
ATOM 2075 C C . SER A 1 264 ? 13.331 -0.946 -23.510 1.00 73.94 264 SER A C 1
ATOM 2077 O O . SER A 1 264 ? 14.113 -0.786 -24.448 1.00 73.94 264 SER A O 1
ATOM 2079 N N . HIS A 1 265 ? 13.700 -1.532 -22.366 1.00 77.19 265 HIS A N 1
ATOM 2080 C CA . HIS A 1 265 ? 15.050 -1.995 -22.088 1.00 77.19 265 HIS A CA 1
ATOM 2081 C C . HIS A 1 265 ? 15.193 -3.504 -22.367 1.00 77.19 265 HIS A C 1
ATOM 2083 O O . HIS A 1 265 ? 14.364 -4.289 -21.907 1.00 77.19 265 HIS A O 1
ATOM 2089 N N . PRO A 1 266 ? 16.271 -3.961 -23.036 1.00 76.00 266 PRO A N 1
ATOM 2090 C CA . PRO A 1 266 ? 16.478 -5.386 -23.336 1.00 76.00 266 PRO A CA 1
ATOM 2091 C C . PRO A 1 266 ? 16.659 -6.266 -22.085 1.00 76.00 266 PRO A C 1
ATOM 2093 O O . PRO A 1 266 ? 16.491 -7.478 -22.151 1.00 76.00 266 PRO A O 1
ATOM 2096 N N . LEU A 1 267 ? 16.988 -5.657 -20.941 1.00 83.31 267 LEU A N 1
ATOM 2097 C CA . LEU A 1 267 ? 17.149 -6.317 -19.635 1.00 83.31 267 LEU A CA 1
ATOM 2098 C C . LEU A 1 267 ? 15.997 -5.986 -18.667 1.00 83.31 267 LEU A C 1
ATOM 2100 O O . LEU A 1 267 ? 16.215 -5.826 -17.468 1.00 83.31 267 LEU A O 1
ATOM 2104 N N . SER A 1 268 ? 14.779 -5.827 -19.189 1.00 78.88 268 SER A N 1
ATOM 2105 C CA . SER A 1 268 ? 13.590 -5.433 -18.420 1.00 78.88 268 SER A CA 1
ATOM 2106 C C . SER A 1 268 ? 13.327 -6.322 -17.196 1.00 78.88 268 SER A C 1
ATOM 2108 O O . SER A 1 268 ? 13.039 -5.799 -16.123 1.00 78.88 268 SER A O 1
ATOM 2110 N N . TYR A 1 269 ? 13.501 -7.643 -17.317 1.00 80.19 269 TYR A N 1
ATOM 2111 C CA . TYR A 1 269 ? 13.282 -8.603 -16.224 1.00 80.19 269 TYR A CA 1
ATOM 2112 C C . TYR A 1 269 ? 14.178 -8.348 -14.997 1.00 80.19 269 TYR A C 1
ATOM 2114 O O . TYR A 1 269 ? 13.682 -8.370 -13.875 1.00 80.19 269 TYR A O 1
ATOM 2122 N N . LYS A 1 270 ? 15.461 -8.006 -15.194 1.00 85.88 270 LYS A N 1
ATOM 2123 C CA . LYS A 1 270 ? 16.397 -7.672 -14.100 1.00 85.88 270 LYS A CA 1
ATOM 2124 C C . LYS A 1 270 ? 15.962 -6.419 -13.348 1.00 85.88 270 LYS A C 1
ATOM 2126 O O . LYS A 1 270 ? 16.055 -6.336 -12.126 1.00 85.88 270 LYS A O 1
ATOM 2131 N N . ILE A 1 271 ? 15.471 -5.429 -14.094 1.00 85.25 271 ILE A N 1
ATOM 2132 C CA . ILE A 1 271 ? 14.968 -4.183 -13.520 1.00 85.25 271 ILE A CA 1
ATOM 2133 C C . ILE A 1 271 ? 13.678 -4.450 -12.734 1.00 85.25 271 ILE A C 1
ATOM 2135 O O . ILE A 1 271 ? 13.527 -3.910 -11.644 1.00 85.25 271 ILE A O 1
ATOM 2139 N N . PHE A 1 272 ? 12.773 -5.298 -13.236 1.00 83.50 272 PHE A N 1
ATOM 2140 C CA . PHE A 1 272 ? 11.557 -5.679 -12.508 1.00 83.50 272 PHE A CA 1
ATOM 2141 C C . PHE A 1 272 ? 11.858 -6.391 -11.184 1.00 83.50 272 PHE A C 1
ATOM 2143 O O . PHE A 1 272 ? 11.284 -6.005 -10.164 1.00 83.50 272 PHE A O 1
ATOM 2150 N N . ASP A 1 273 ? 12.787 -7.353 -11.177 1.00 83.25 273 ASP A N 1
ATOM 2151 C CA . ASP A 1 273 ? 13.201 -8.060 -9.956 1.00 83.25 273 ASP A CA 1
ATOM 2152 C C . ASP A 1 273 ? 13.766 -7.067 -8.914 1.00 83.25 273 ASP A C 1
ATOM 2154 O O . ASP A 1 273 ? 13.402 -7.111 -7.735 1.00 83.25 273 ASP A O 1
ATOM 2158 N N . PHE A 1 274 ? 14.578 -6.094 -9.352 1.00 90.06 274 PHE A N 1
ATOM 2159 C CA . PHE A 1 274 ? 15.051 -5.005 -8.489 1.00 90.06 274 PHE A CA 1
ATOM 2160 C C . PHE A 1 274 ? 13.914 -4.129 -7.948 1.00 90.06 274 PHE A C 1
ATOM 2162 O O . PHE A 1 274 ? 13.885 -3.845 -6.751 1.00 90.06 274 PHE A O 1
ATOM 2169 N N . VAL A 1 275 ? 12.984 -3.692 -8.802 1.00 88.50 275 VAL A N 1
ATOM 2170 C CA . VAL A 1 275 ? 11.870 -2.812 -8.408 1.00 88.50 275 VAL A CA 1
ATOM 2171 C C . VAL A 1 275 ? 11.018 -3.463 -7.320 1.00 88.50 275 VAL A C 1
ATOM 2173 O O . VAL A 1 275 ? 10.724 -2.810 -6.320 1.00 88.50 275 VAL A O 1
ATOM 2176 N N . GLY A 1 276 ? 10.669 -4.744 -7.471 1.00 85.81 276 GLY A N 1
ATOM 2177 C CA . GLY A 1 276 ? 9.879 -5.467 -6.470 1.00 85.81 276 GLY A CA 1
ATOM 2178 C C . GLY A 1 276 ? 10.588 -5.577 -5.116 1.00 85.81 276 GLY A C 1
ATOM 2179 O O . GLY A 1 276 ? 9.996 -5.300 -4.066 1.00 85.81 276 GLY A O 1
ATOM 2180 N N . LEU A 1 277 ? 11.886 -5.900 -5.130 1.00 88.31 277 LEU A N 1
ATOM 2181 C CA . LEU A 1 277 ? 12.696 -5.954 -3.910 1.00 88.31 277 LEU A CA 1
ATOM 2182 C C . LEU A 1 277 ? 12.834 -4.571 -3.262 1.00 88.31 277 LEU A C 1
ATOM 2184 O O . LEU A 1 277 ? 12.735 -4.445 -2.042 1.00 88.31 277 LEU A O 1
ATOM 2188 N N . PHE A 1 278 ? 13.025 -3.526 -4.064 1.00 91.62 278 PHE A N 1
ATOM 2189 C CA . PHE A 1 278 ? 13.193 -2.161 -3.577 1.00 91.62 278 PHE A CA 1
ATOM 2190 C C . PHE A 1 278 ? 11.913 -1.592 -2.950 1.00 91.62 278 PHE A C 1
ATOM 2192 O O . PHE A 1 278 ? 11.996 -0.945 -1.904 1.00 91.62 278 PHE A O 1
ATOM 2199 N N . ILE A 1 279 ? 10.738 -1.877 -3.526 1.00 88.88 279 ILE A N 1
ATOM 2200 C CA . ILE A 1 279 ? 9.441 -1.521 -2.927 1.00 88.88 279 ILE A CA 1
ATOM 2201 C C . ILE A 1 279 ? 9.308 -2.175 -1.548 1.00 88.88 279 ILE A C 1
ATOM 2203 O O . ILE A 1 279 ? 9.046 -1.487 -0.564 1.00 88.88 279 ILE A O 1
ATOM 2207 N N . THR A 1 280 ? 9.577 -3.481 -1.458 1.00 88.94 280 THR A N 1
ATOM 2208 C CA . THR A 1 280 ? 9.506 -4.240 -0.196 1.00 88.94 280 THR A CA 1
ATOM 2209 C C . THR A 1 280 ? 10.493 -3.707 0.849 1.00 88.94 280 THR A C 1
ATOM 2211 O O . THR A 1 280 ? 10.174 -3.591 2.037 1.00 88.94 280 THR A O 1
ATOM 2214 N N . PHE A 1 281 ? 11.703 -3.351 0.411 1.00 91.69 281 PHE A N 1
ATOM 2215 C CA . PHE A 1 281 ? 12.723 -2.755 1.266 1.00 91.69 281 PHE A CA 1
ATOM 2216 C C . PHE A 1 281 ? 12.274 -1.404 1.833 1.00 91.69 281 PHE A C 1
ATOM 2218 O O . PHE A 1 281 ? 12.401 -1.180 3.037 1.00 91.69 281 PHE A O 1
ATOM 2225 N N . LEU A 1 282 ? 11.731 -0.514 0.995 1.00 92.25 282 LEU A N 1
ATOM 2226 C CA . LEU A 1 282 ? 11.243 0.791 1.442 1.00 92.25 282 LEU A CA 1
ATOM 2227 C C . LEU A 1 282 ? 10.016 0.687 2.347 1.00 92.25 282 LEU A C 1
ATOM 2229 O O . LEU A 1 282 ? 9.941 1.432 3.321 1.00 92.25 282 LEU A O 1
ATOM 2233 N N . ASP A 1 283 ? 9.107 -0.249 2.077 1.00 88.69 283 ASP A N 1
ATOM 2234 C CA . ASP A 1 283 ? 7.963 -0.533 2.947 1.00 88.69 283 ASP A CA 1
ATOM 2235 C C . ASP A 1 283 ? 8.433 -0.942 4.352 1.00 88.69 283 ASP A C 1
ATOM 2237 O O . ASP A 1 283 ? 8.101 -0.310 5.359 1.00 88.69 283 ASP A O 1
ATOM 2241 N N . THR A 1 284 ? 9.354 -1.908 4.413 1.00 89.62 284 THR A N 1
ATOM 2242 C CA . THR A 1 284 ? 9.974 -2.349 5.671 1.00 89.62 284 THR A CA 1
ATOM 2243 C C . THR A 1 284 ? 10.686 -1.196 6.383 1.00 89.62 284 THR A C 1
ATOM 2245 O O . THR A 1 284 ? 10.534 -1.013 7.594 1.00 89.62 284 THR A O 1
ATOM 2248 N N . LEU A 1 285 ? 11.455 -0.392 5.645 1.00 91.94 285 LEU A N 1
ATOM 2249 C CA . LEU A 1 285 ? 12.205 0.734 6.196 1.00 91.94 285 LEU A CA 1
ATOM 2250 C C . LEU A 1 285 ? 11.281 1.822 6.752 1.00 91.94 285 LEU A C 1
ATOM 2252 O O . LEU A 1 285 ? 11.574 2.374 7.812 1.00 91.94 285 LEU A O 1
ATOM 2256 N N . LEU A 1 286 ? 10.167 2.116 6.081 1.00 90.75 286 LEU A N 1
ATOM 2257 C CA . LEU A 1 286 ? 9.201 3.105 6.546 1.00 90.75 286 LEU A CA 1
ATOM 2258 C C . LEU A 1 286 ? 8.478 2.619 7.806 1.00 90.75 286 LEU A C 1
ATOM 2260 O O . LEU A 1 286 ? 8.413 3.361 8.785 1.00 90.75 286 LEU A O 1
ATOM 2264 N N . VAL A 1 287 ? 7.992 1.374 7.825 1.00 86.00 287 VAL A N 1
ATOM 2265 C CA . VAL A 1 287 ? 7.294 0.801 8.989 1.00 86.00 287 VAL A CA 1
ATOM 2266 C C . VAL A 1 287 ? 8.214 0.741 10.214 1.00 86.00 287 VAL A C 1
ATOM 2268 O O . VAL A 1 287 ? 7.831 1.176 11.308 1.00 86.00 287 VAL A O 1
ATOM 2271 N N . LEU A 1 288 ? 9.454 0.268 10.042 1.00 87.31 288 LEU A N 1
ATOM 2272 C CA . LEU A 1 288 ? 10.452 0.252 11.117 1.00 87.31 288 LEU A CA 1
ATOM 2273 C C . LEU A 1 288 ? 10.867 1.669 11.529 1.00 87.31 288 LEU A C 1
ATOM 2275 O O . LEU A 1 288 ? 11.005 1.947 12.721 1.00 87.31 288 LEU A O 1
ATOM 2279 N N . GLY A 1 289 ? 11.037 2.573 10.563 1.00 87.94 289 GLY A N 1
ATOM 2280 C CA . GLY A 1 289 ? 11.411 3.966 10.792 1.00 87.94 289 GLY A CA 1
ATOM 2281 C C . GLY A 1 289 ? 10.366 4.731 11.601 1.00 87.94 289 GLY A C 1
ATOM 2282 O O . GLY A 1 289 ? 10.720 5.392 12.577 1.00 87.94 289 GLY A O 1
ATOM 2283 N N . LEU A 1 290 ? 9.083 4.586 11.258 1.00 85.19 290 LEU A N 1
ATOM 2284 C CA . LEU A 1 290 ? 7.959 5.163 12.002 1.00 85.19 290 LEU A CA 1
ATOM 2285 C C . LEU A 1 290 ? 7.894 4.607 13.426 1.00 85.19 290 LEU A C 1
ATOM 2287 O O . LEU A 1 290 ? 7.801 5.375 14.384 1.00 85.19 290 LEU A O 1
ATOM 2291 N N . SER A 1 291 ? 8.027 3.286 13.572 1.00 83.69 291 SER A N 1
ATOM 2292 C CA . SER A 1 291 ? 8.029 2.623 14.882 1.00 83.69 291 SER A CA 1
ATOM 2293 C C . SER A 1 291 ? 9.176 3.126 15.769 1.00 83.69 291 SER A C 1
ATOM 2295 O O . SER A 1 291 ? 8.972 3.451 16.940 1.00 83.69 291 SER A O 1
ATOM 2297 N N . PHE A 1 292 ? 10.382 3.256 15.208 1.00 85.19 292 PHE A N 1
ATOM 2298 C CA . PHE A 1 292 ? 11.550 3.778 15.918 1.00 85.19 292 PHE A CA 1
ATOM 2299 C C . PHE A 1 292 ? 11.391 5.256 16.297 1.00 85.19 292 PHE A C 1
ATOM 2301 O O . PHE A 1 292 ? 11.701 5.639 17.428 1.00 85.19 292 PHE A O 1
ATOM 2308 N N . PHE A 1 293 ? 10.898 6.086 15.374 1.00 84.56 293 PHE A N 1
ATOM 2309 C CA . PHE A 1 293 ? 10.666 7.513 15.596 1.00 84.56 293 PHE A CA 1
ATOM 2310 C C . PHE A 1 293 ? 9.678 7.747 16.743 1.00 84.56 293 PHE A C 1
ATOM 2312 O O . PHE A 1 293 ? 9.978 8.505 17.667 1.00 84.56 293 PHE A O 1
ATOM 2319 N N . MET A 1 294 ? 8.553 7.029 16.733 1.00 79.12 294 MET A N 1
ATOM 2320 C CA . MET A 1 294 ? 7.546 7.087 17.793 1.00 79.12 294 MET A CA 1
ATOM 2321 C C . MET A 1 294 ? 8.108 6.672 19.153 1.00 79.12 294 MET A C 1
ATOM 2323 O O . MET A 1 294 ? 7.939 7.389 2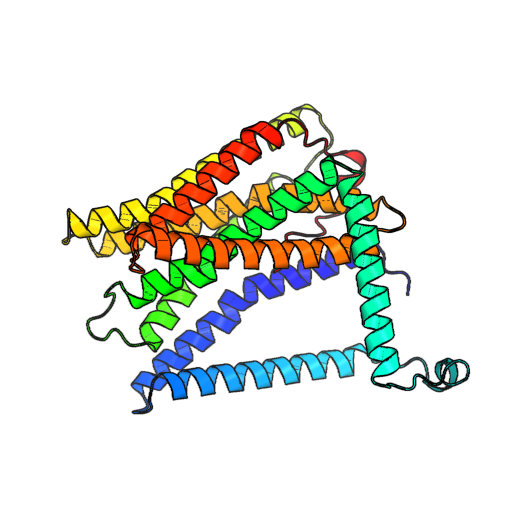0.141 1.00 79.12 294 MET A O 1
ATOM 2327 N N . ASN A 1 295 ? 8.833 5.551 19.202 1.00 80.06 295 ASN A N 1
ATOM 2328 C CA . ASN A 1 295 ? 9.426 5.057 20.443 1.00 80.06 295 ASN A CA 1
ATOM 2329 C C . ASN A 1 295 ? 10.434 6.057 21.038 1.00 80.06 295 ASN A C 1
ATOM 2331 O O . ASN A 1 295 ? 10.485 6.249 22.250 1.00 80.06 295 ASN A O 1
ATOM 2335 N N . LYS A 1 296 ? 11.225 6.729 20.191 1.00 79.19 296 LYS A N 1
ATOM 2336 C CA . LYS A 1 296 ? 12.274 7.653 20.640 1.00 79.19 296 LYS A CA 1
ATOM 2337 C C . LYS A 1 296 ? 11.746 9.020 21.089 1.00 79.19 296 LYS A C 1
ATOM 2339 O O . LYS A 1 296 ? 12.348 9.615 21.978 1.00 79.19 296 LYS A O 1
ATOM 2344 N N . ILE A 1 297 ? 10.689 9.537 20.461 1.00 72.44 297 ILE A N 1
ATOM 2345 C CA . ILE A 1 297 ? 10.199 10.903 20.721 1.00 72.44 297 ILE A CA 1
ATOM 2346 C C . ILE A 1 297 ? 9.162 10.939 21.839 1.00 72.44 297 ILE A C 1
ATOM 2348 O O . ILE A 1 297 ? 9.244 11.813 22.697 1.00 72.44 297 ILE A O 1
ATOM 2352 N N . GLU A 1 298 ? 8.223 9.994 21.867 1.00 62.25 298 GLU A N 1
ATOM 2353 C CA . GLU A 1 298 ? 7.175 9.984 22.895 1.00 62.25 298 GLU A CA 1
ATOM 2354 C C . GLU A 1 298 ? 7.426 9.002 24.036 1.00 62.25 298 GLU A C 1
ATOM 2356 O O . GLU A 1 298 ? 6.854 9.153 25.116 1.00 62.25 298 GLU A O 1
ATOM 2361 N N . GLY A 1 299 ? 8.234 7.961 23.813 1.00 66.12 299 GLY A N 1
ATOM 2362 C CA . GLY A 1 299 ? 8.405 6.872 24.779 1.00 66.12 299 GLY A CA 1
ATOM 2363 C C . GLY A 1 299 ? 7.135 6.040 25.019 1.00 66.12 299 GLY A C 1
ATOM 2364 O O . GLY A 1 299 ? 7.135 5.166 25.886 1.00 66.12 299 GLY A O 1
ATOM 2365 N N . LYS A 1 300 ? 6.047 6.303 24.277 1.00 69.38 300 LYS A N 1
ATOM 2366 C CA . LYS A 1 300 ? 4.770 5.576 24.295 1.00 69.38 300 LYS A CA 1
ATOM 2367 C C . LYS A 1 300 ? 4.190 5.523 22.882 1.00 69.38 300 LYS A C 1
ATOM 2369 O O . LYS A 1 300 ? 4.308 6.476 22.124 1.00 69.38 300 LYS A O 1
ATOM 2374 N N . TYR A 1 301 ? 3.532 4.419 22.539 1.00 73.19 301 TYR A N 1
ATOM 2375 C CA . TYR A 1 301 ? 2.797 4.297 21.280 1.00 73.19 301 TYR A CA 1
ATOM 2376 C C . TYR A 1 301 ? 1.395 4.885 21.454 1.00 73.19 301 TYR A C 1
ATOM 2378 O O . TYR A 1 301 ? 0.468 4.175 21.842 1.00 73.19 301 TYR A O 1
ATOM 2386 N N . THR A 1 302 ? 1.249 6.192 21.227 1.00 82.44 302 THR A N 1
ATOM 2387 C CA . THR A 1 302 ? -0.061 6.856 21.210 1.00 82.44 302 THR A CA 1
ATOM 2388 C C . THR A 1 302 ? -0.584 7.013 19.780 1.00 82.44 302 THR A C 1
ATOM 2390 O O . THR A 1 302 ? 0.168 7.046 18.806 1.00 82.44 302 THR A O 1
ATOM 2393 N N . VAL A 1 303 ? -1.905 7.091 19.635 1.00 84.06 303 VAL A N 1
ATOM 2394 C CA . VAL A 1 303 ? -2.580 7.203 18.327 1.00 84.06 303 VAL A CA 1
ATOM 2395 C C . VAL A 1 303 ? -2.366 8.582 17.722 1.00 84.06 303 VAL A C 1
ATOM 2397 O O . VAL A 1 303 ? -2.200 8.728 16.512 1.00 84.06 303 VAL A O 1
ATOM 2400 N N . GLU A 1 304 ? -2.345 9.597 18.582 1.00 85.62 304 GLU A N 1
ATOM 2401 C CA . GLU A 1 304 ? -2.083 10.988 18.225 1.00 85.62 304 GLU A CA 1
ATOM 2402 C C . GLU A 1 304 ? -0.699 11.108 17.585 1.00 85.62 304 GLU A C 1
ATOM 2404 O O . GLU A 1 304 ? -0.566 11.634 16.482 1.00 85.62 304 GLU A O 1
ATOM 2409 N N . ALA A 1 305 ? 0.314 10.496 18.196 1.00 85.38 305 ALA A N 1
ATOM 2410 C CA . ALA A 1 305 ? 1.661 10.464 17.645 1.00 85.38 305 ALA A CA 1
ATOM 2411 C C . ALA A 1 305 ? 1.766 9.685 16.351 1.00 85.38 305 ALA A C 1
ATOM 2413 O O . ALA A 1 305 ? 2.482 10.109 15.447 1.00 85.38 305 ALA A O 1
ATOM 2414 N N . ALA A 1 306 ? 1.068 8.552 16.253 1.00 87.19 306 ALA A N 1
ATOM 2415 C CA . ALA A 1 306 ? 1.098 7.716 15.063 1.00 87.19 306 ALA A CA 1
ATOM 2416 C C . ALA A 1 306 ? 0.529 8.489 13.868 1.00 87.19 306 ALA A C 1
ATOM 2418 O O . ALA A 1 306 ? 1.183 8.611 12.831 1.00 87.19 306 ALA A O 1
ATOM 2419 N N . THR A 1 307 ? -0.657 9.077 14.048 1.00 88.88 307 THR A N 1
ATOM 2420 C CA . THR A 1 307 ? -1.358 9.858 13.018 1.00 88.88 307 THR A CA 1
ATOM 2421 C C . THR A 1 307 ? -0.649 11.170 12.681 1.00 88.88 307 THR A C 1
ATOM 2423 O O . THR A 1 307 ? -0.609 11.556 11.514 1.00 88.88 307 THR A O 1
ATOM 2426 N N . PHE A 1 308 ? -0.027 11.836 13.655 1.00 89.50 308 PHE A N 1
ATOM 2427 C CA . PHE A 1 308 ? 0.777 13.028 13.395 1.00 89.50 308 PHE A CA 1
ATOM 2428 C C . PHE A 1 308 ? 2.089 12.694 12.678 1.00 89.50 308 PHE A C 1
ATOM 2430 O O . PHE A 1 308 ? 2.451 13.367 11.715 1.00 89.50 308 PHE A O 1
ATOM 2437 N N . SER A 1 309 ? 2.785 11.635 13.103 1.00 89.38 309 SER A N 1
ATOM 2438 C CA . SER A 1 309 ? 4.054 11.215 12.499 1.00 89.38 309 SER A CA 1
ATOM 2439 C C . SER A 1 309 ? 3.852 10.833 11.040 1.00 89.38 309 SER A C 1
ATOM 2441 O O . SER A 1 309 ? 4.542 11.369 10.176 1.00 89.38 309 SER A O 1
ATOM 2443 N N . ILE A 1 310 ? 2.874 9.973 10.735 1.00 90.75 310 ILE A N 1
ATOM 2444 C CA . ILE A 1 310 ? 2.605 9.579 9.347 1.00 90.75 310 ILE A CA 1
ATOM 2445 C C . ILE A 1 310 ? 2.244 10.788 8.478 1.00 90.75 310 ILE A C 1
ATOM 2447 O O . ILE A 1 310 ? 2.765 10.916 7.372 1.00 90.75 310 ILE A O 1
ATOM 2451 N N . ALA A 1 311 ? 1.433 11.717 9.001 1.00 91.88 311 ALA A N 1
ATOM 2452 C CA . ALA A 1 311 ? 1.074 12.941 8.298 1.00 91.88 311 ALA A CA 1
ATOM 2453 C C . ALA A 1 311 ? 2.302 13.812 8.013 1.00 91.88 311 ALA A C 1
ATOM 2455 O O . ALA A 1 311 ? 2.491 14.265 6.885 1.00 91.88 311 ALA A O 1
ATOM 2456 N N . LEU A 1 312 ? 3.176 13.992 9.004 1.00 91.31 312 LEU A N 1
ATOM 2457 C CA . LEU A 1 312 ? 4.415 14.748 8.858 1.00 91.31 312 LEU A CA 1
ATOM 2458 C C . LEU A 1 312 ? 5.340 14.122 7.804 1.00 91.31 312 LEU A C 1
ATOM 2460 O O . LEU A 1 312 ? 5.793 14.821 6.897 1.00 91.31 312 LEU A O 1
ATOM 2464 N N . PHE A 1 313 ? 5.607 12.817 7.896 1.00 92.69 313 PHE A N 1
ATOM 2465 C CA . PHE A 1 313 ? 6.475 12.117 6.945 1.00 92.69 313 PHE A CA 1
ATOM 2466 C C . PHE A 1 313 ? 5.905 12.151 5.521 1.00 92.69 313 PHE A C 1
ATOM 2468 O O . PHE A 1 313 ? 6.662 12.377 4.575 1.00 92.69 313 PHE A O 1
ATOM 2475 N N . TYR A 1 314 ? 4.588 12.003 5.359 1.00 94.00 314 TYR A N 1
ATOM 2476 C CA . TYR A 1 314 ? 3.941 12.076 4.048 1.00 94.00 314 TYR A CA 1
ATOM 2477 C C . TYR A 1 314 ? 3.965 13.491 3.453 1.00 94.00 314 TYR A C 1
ATOM 2479 O O . TYR A 1 314 ? 4.205 13.660 2.258 1.00 94.00 314 TYR A O 1
ATOM 2487 N N . VAL A 1 315 ? 3.789 14.533 4.275 1.00 93.88 315 VAL A N 1
ATOM 2488 C CA . VAL A 1 315 ? 3.933 15.930 3.831 1.00 93.88 315 VAL A CA 1
ATOM 2489 C C . VAL A 1 315 ? 5.368 16.205 3.382 1.00 93.88 315 VAL A C 1
ATOM 2491 O O . VAL A 1 315 ? 5.573 16.782 2.315 1.00 93.88 315 VAL A O 1
ATOM 2494 N N . LEU A 1 316 ? 6.372 15.755 4.142 1.00 92.75 316 LEU A N 1
ATOM 2495 C CA . LEU A 1 316 ? 7.782 15.884 3.753 1.00 92.75 316 LEU A CA 1
ATOM 2496 C C . LEU A 1 316 ? 8.077 15.151 2.440 1.00 92.75 316 LEU A C 1
ATOM 2498 O O . LEU A 1 316 ? 8.756 15.694 1.565 1.00 92.75 316 LEU A O 1
ATOM 2502 N N . HIS A 1 317 ? 7.530 13.946 2.282 1.00 92.00 317 HIS A N 1
ATOM 2503 C CA . HIS A 1 317 ? 7.614 13.185 1.043 1.00 92.00 317 HIS A CA 1
ATOM 2504 C C . HIS A 1 317 ? 6.990 13.939 -0.137 1.00 92.00 317 HIS A C 1
ATOM 2506 O O . HIS A 1 317 ? 7.638 14.106 -1.172 1.00 92.00 317 HIS A O 1
ATOM 2512 N N . SER A 1 318 ? 5.785 14.475 0.045 1.00 90.50 318 SER A N 1
ATOM 2513 C CA . SER A 1 318 ? 5.067 15.228 -0.982 1.00 90.50 318 SER A CA 1
ATOM 2514 C C . SER A 1 318 ? 5.807 16.507 -1.368 1.00 90.50 318 SER A C 1
ATOM 2516 O O . SER A 1 318 ? 5.954 16.794 -2.551 1.00 90.50 318 SER A O 1
ATOM 2518 N N . ILE A 1 319 ? 6.370 17.246 -0.405 1.00 91.06 319 ILE A N 1
ATOM 2519 C CA . ILE A 1 319 ? 7.225 18.415 -0.680 1.00 91.06 319 ILE A CA 1
ATOM 2520 C C . ILE A 1 319 ? 8.446 18.001 -1.508 1.00 91.06 319 ILE A C 1
ATOM 2522 O O . ILE A 1 319 ? 8.777 18.657 -2.499 1.00 91.06 319 ILE A O 1
ATOM 2526 N N . HIS A 1 320 ? 9.104 16.899 -1.140 1.00 90.38 320 HIS A N 1
ATOM 2527 C CA . HIS A 1 320 ? 10.245 16.380 -1.889 1.00 90.38 320 HIS A CA 1
ATOM 2528 C C . HIS A 1 320 ? 9.854 15.975 -3.321 1.00 90.38 320 HIS A C 1
ATOM 2530 O O . HIS A 1 320 ? 10.574 16.299 -4.270 1.00 90.38 320 HIS A O 1
ATOM 2536 N N . GLN A 1 321 ? 8.700 15.333 -3.508 1.00 89.12 321 GLN A N 1
ATOM 2537 C CA . GLN A 1 321 ? 8.184 14.939 -4.820 1.00 89.12 321 GLN A CA 1
ATOM 2538 C C . GLN A 1 321 ? 7.769 16.136 -5.681 1.00 89.12 321 GLN A C 1
ATOM 2540 O O . GLN A 1 321 ? 8.075 16.174 -6.875 1.00 89.12 321 GLN A O 1
ATOM 2545 N N . LEU A 1 322 ? 7.138 17.148 -5.090 1.00 86.31 322 LEU A N 1
ATOM 2546 C CA . LEU A 1 322 ? 6.808 18.398 -5.771 1.00 86.31 322 LEU A CA 1
ATOM 2547 C C . LEU A 1 322 ? 8.082 19.140 -6.199 1.00 86.31 322 LEU A C 1
ATOM 2549 O O . LEU A 1 322 ? 8.184 19.572 -7.346 1.00 86.31 322 LEU A O 1
ATOM 2553 N N . GLY A 1 323 ? 9.082 19.222 -5.315 1.00 82.75 323 GLY A N 1
ATOM 2554 C CA . GLY A 1 323 ? 10.335 19.932 -5.574 1.00 82.75 323 GLY A CA 1
ATOM 2555 C C . GLY A 1 323 ? 11.261 19.243 -6.582 1.00 82.75 323 GLY A C 1
ATOM 2556 O O . GLY A 1 323 ? 11.973 19.919 -7.321 1.00 82.75 323 GLY A O 1
ATOM 2557 N N . THR A 1 324 ? 11.268 17.906 -6.638 1.00 80.00 324 THR A N 1
ATOM 2558 C CA . THR A 1 324 ? 12.255 17.148 -7.438 1.00 80.00 324 THR A CA 1
ATOM 2559 C C . THR A 1 324 ? 11.665 16.275 -8.552 1.00 80.00 324 THR A C 1
ATOM 2561 O O . THR A 1 324 ? 12.433 15.807 -9.409 1.00 80.00 324 THR A O 1
ATOM 2564 N N . GLY A 1 325 ? 10.348 16.033 -8.540 1.00 59.25 325 GLY A N 1
ATOM 2565 C CA . GLY A 1 325 ? 9.678 14.980 -9.312 1.00 59.25 325 GLY A CA 1
ATOM 2566 C C . GLY A 1 325 ? 8.696 15.452 -10.392 1.00 59.25 325 GLY A C 1
ATOM 2567 O O . GLY A 1 325 ? 8.665 14.850 -11.461 1.00 59.25 325 GLY A O 1
ATOM 2568 N N . CYS A 1 326 ? 7.939 16.539 -10.196 1.00 54.59 326 CYS A N 1
ATOM 2569 C CA . CYS A 1 326 ? 6.842 16.878 -11.126 1.00 54.59 326 CYS A CA 1
ATOM 2570 C C . CYS A 1 326 ? 7.254 17.599 -12.426 1.00 54.59 326 CYS A C 1
ATOM 2572 O O . CYS A 1 326 ? 6.489 17.579 -13.392 1.00 54.59 326 CYS A O 1
ATOM 2574 N N . ASN A 1 327 ? 8.447 18.200 -12.497 1.00 50.16 327 ASN A N 1
ATOM 2575 C CA . ASN A 1 327 ? 8.881 18.953 -13.687 1.00 50.16 327 ASN A CA 1
ATOM 2576 C C . ASN A 1 327 ? 9.412 18.071 -14.832 1.00 50.16 327 ASN A C 1
ATOM 2578 O O . ASN A 1 327 ? 9.582 18.567 -15.941 1.00 50.16 327 ASN A O 1
ATOM 2582 N N . ASN A 1 328 ? 9.653 16.776 -14.589 1.00 50.28 328 ASN A N 1
ATOM 2583 C CA . ASN A 1 328 ? 10.360 15.900 -15.531 1.00 50.28 328 ASN A CA 1
ATOM 2584 C C . ASN A 1 328 ? 9.542 14.690 -16.003 1.00 50.28 328 ASN A C 1
ATOM 2586 O O . ASN A 1 328 ? 10.130 13.778 -16.574 1.00 50.28 328 ASN A O 1
ATOM 2590 N N . ILE A 1 329 ? 8.223 14.649 -15.775 1.00 54.12 329 ILE A N 1
ATOM 2591 C CA . ILE A 1 329 ? 7.364 13.564 -16.281 1.00 54.12 329 ILE A CA 1
ATOM 2592 C C . ILE A 1 329 ? 7.209 13.736 -17.802 1.00 54.12 329 ILE A C 1
ATOM 2594 O O . ILE A 1 329 ? 6.210 14.254 -18.292 1.00 54.12 329 ILE A O 1
ATOM 2598 N N . THR A 1 330 ? 8.237 13.361 -18.563 1.00 49.69 330 THR A N 1
ATOM 2599 C CA . THR A 1 330 ? 8.194 13.265 -20.024 1.00 49.69 330 THR A CA 1
ATOM 2600 C C . THR A 1 330 ? 7.602 11.916 -20.388 1.00 49.69 330 THR A C 1
ATOM 2602 O O . THR A 1 330 ? 8.312 10.924 -20.530 1.00 49.69 330 THR A O 1
ATOM 2605 N N . ILE A 1 331 ? 6.278 11.870 -20.485 1.00 51.19 331 ILE A N 1
ATOM 2606 C CA . ILE A 1 331 ? 5.569 10.720 -21.036 1.00 51.19 331 ILE A CA 1
ATOM 2607 C C . ILE A 1 331 ? 5.687 10.793 -22.562 1.00 51.19 331 ILE A C 1
ATOM 2609 O O . ILE A 1 331 ? 5.140 11.704 -23.182 1.00 51.19 331 ILE A O 1
ATOM 2613 N N . ASP A 1 332 ? 6.406 9.851 -23.170 1.00 44.66 332 ASP A N 1
ATOM 2614 C CA . ASP A 1 332 ? 6.431 9.715 -24.627 1.00 44.66 332 ASP A CA 1
ATOM 2615 C C . ASP A 1 332 ? 5.083 9.138 -25.093 1.00 44.66 332 ASP A C 1
ATOM 2617 O O . ASP A 1 332 ? 4.788 7.946 -24.958 1.00 44.66 332 ASP A O 1
ATOM 2621 N N . SER A 1 333 ? 4.214 10.028 -25.566 1.00 41.06 333 SER A N 1
ATOM 2622 C CA . SER A 1 333 ? 2.804 9.765 -25.862 1.00 41.06 333 SER A CA 1
ATOM 2623 C C . SER A 1 333 ? 2.574 8.752 -26.982 1.00 41.06 333 SER A C 1
ATOM 2625 O O . SER A 1 333 ? 1.516 8.124 -27.038 1.00 41.06 333 SER A O 1
ATOM 2627 N N . SER A 1 334 ? 3.575 8.559 -27.842 1.00 39.31 334 SER A N 1
ATOM 2628 C CA . SER A 1 334 ? 3.544 7.622 -28.967 1.00 39.31 334 SER A CA 1
ATOM 2629 C C . SER A 1 334 ? 3.506 6.150 -28.532 1.00 39.31 334 SER A C 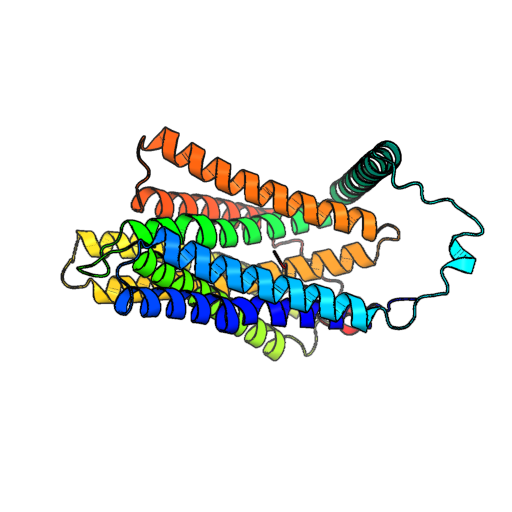1
ATOM 2631 O O . SER A 1 334 ? 2.967 5.314 -29.253 1.00 39.31 334 SER A O 1
ATOM 2633 N N . ARG A 1 335 ? 4.021 5.828 -27.335 1.00 41.12 335 ARG A N 1
ATOM 2634 C CA . ARG A 1 335 ? 4.096 4.453 -26.802 1.00 41.12 335 ARG A CA 1
ATOM 2635 C C . ARG A 1 335 ? 2.944 4.081 -25.864 1.00 41.12 335 ARG A C 1
ATOM 2637 O O . ARG A 1 335 ? 2.705 2.903 -25.631 1.00 41.12 335 ARG A O 1
ATOM 2644 N N . MET A 1 336 ? 2.195 5.067 -25.366 1.00 40.59 336 MET A N 1
ATOM 2645 C CA . MET A 1 336 ? 1.042 4.836 -24.483 1.00 40.59 336 MET A CA 1
ATOM 2646 C C . MET A 1 336 ? -0.215 4.349 -25.208 1.00 40.59 336 MET A C 1
ATOM 2648 O O . MET A 1 336 ? -1.051 3.699 -24.592 1.00 40.59 336 MET A O 1
ATOM 2652 N N . GLN A 1 337 ? -0.374 4.650 -26.502 1.00 38.53 337 GLN A N 1
ATOM 2653 C CA . GLN A 1 337 ? -1.553 4.208 -27.260 1.00 38.53 337 GLN A CA 1
ATOM 2654 C C . GLN A 1 337 ? -1.536 2.709 -27.596 1.00 38.53 337 GLN A C 1
ATOM 2656 O O . GLN A 1 337 ? -2.602 2.143 -27.819 1.00 38.53 337 GLN A O 1
ATOM 2661 N N . SER A 1 338 ? -0.365 2.063 -27.622 1.00 36.16 338 SER A N 1
ATOM 2662 C CA . SER A 1 338 ? -0.244 0.622 -27.892 1.00 36.16 338 SER A CA 1
ATOM 2663 C C . SER A 1 338 ? -0.166 -0.238 -26.628 1.00 36.16 338 SER A C 1
ATOM 2665 O O . SER A 1 338 ? -0.453 -1.429 -26.685 1.00 36.16 338 SER A O 1
ATOM 2667 N N . GLN A 1 339 ? 0.202 0.351 -25.489 1.00 40.41 339 GLN A N 1
ATOM 2668 C CA . GLN A 1 339 ? 0.356 -0.331 -24.205 1.00 40.41 339 GLN A CA 1
ATOM 2669 C C . GLN A 1 339 ? -0.800 0.086 -23.290 1.00 40.41 339 GLN A C 1
ATOM 2671 O O . GLN A 1 339 ? -0.655 0.989 -22.467 1.00 40.41 339 GLN A O 1
ATOM 2676 N N . GLY A 1 340 ? -1.982 -0.521 -23.468 1.00 42.38 340 GLY A N 1
ATOM 2677 C CA . GLY A 1 340 ? -3.101 -0.333 -22.531 1.00 42.38 340 GLY A CA 1
ATOM 2678 C C . GLY A 1 340 ? -2.624 -0.523 -21.088 1.00 42.38 340 GLY A C 1
ATOM 2679 O O . GLY A 1 340 ? -1.733 -1.330 -20.885 1.00 42.38 340 GLY A O 1
ATOM 2680 N N . LEU A 1 341 ? -3.152 0.237 -20.115 1.00 41.88 341 LEU A N 1
ATOM 2681 C CA . LEU A 1 341 ? -2.643 0.303 -18.730 1.00 41.88 341 LEU A CA 1
ATOM 2682 C C . LEU A 1 341 ? -2.158 -1.067 -18.220 1.00 41.88 341 LEU A C 1
ATOM 2684 O O . LEU A 1 341 ? -2.974 -1.955 -17.989 1.00 41.88 341 LEU A O 1
ATOM 2688 N N . ILE A 1 342 ? -0.838 -1.245 -18.086 1.00 42.50 342 ILE A N 1
ATOM 2689 C CA . ILE A 1 342 ? -0.248 -2.552 -17.751 1.00 42.50 342 ILE A CA 1
ATOM 2690 C C . ILE A 1 342 ? -0.042 -2.717 -16.247 1.00 42.50 342 ILE A C 1
ATOM 2692 O O . ILE A 1 342 ? 0.050 -3.843 -15.797 1.00 42.50 342 ILE A O 1
ATOM 2696 N N . TRP A 1 343 ? -0.015 -1.668 -15.425 1.00 40.12 343 TRP A N 1
ATOM 2697 C CA . TRP A 1 343 ? 0.229 -1.815 -13.981 1.00 40.12 343 TRP A CA 1
ATOM 2698 C C . TRP A 1 343 ? -0.262 -0.582 -13.204 1.00 40.12 343 TRP A C 1
ATOM 2700 O O . TRP A 1 343 ? 0.110 0.539 -13.556 1.00 40.12 343 TRP A O 1
ATOM 2710 N N . PRO A 1 344 ? -0.972 -0.763 -12.082 1.00 37.75 344 PRO A N 1
ATOM 2711 C CA . PRO A 1 344 ? -0.693 -0.055 -10.843 1.00 37.75 344 PRO A CA 1
ATOM 2712 C C . PRO A 1 344 ? -0.000 -1.022 -9.861 1.00 37.75 344 PRO A C 1
ATOM 2714 O O . PRO A 1 344 ? -0.022 -2.232 -10.078 1.00 37.75 344 PRO A O 1
ATOM 2717 N N . PRO A 1 345 ? 0.690 -0.530 -8.821 1.00 34.66 345 PRO A N 1
ATOM 2718 C CA . PRO A 1 345 ? 1.465 -1.392 -7.943 1.00 34.66 345 PRO A CA 1
ATOM 2719 C C . PRO A 1 345 ? 0.533 -2.313 -7.156 1.00 34.66 345 PRO A C 1
ATOM 2721 O O . PRO A 1 345 ? -0.243 -1.850 -6.321 1.00 34.66 345 PRO A O 1
ATOM 2724 N N . ALA A 1 346 ? 0.636 -3.611 -7.424 1.00 29.80 346 ALA A N 1
ATOM 2725 C CA . ALA A 1 346 ? 0.242 -4.637 -6.481 1.00 29.80 346 ALA A CA 1
ATOM 2726 C C . ALA A 1 346 ? 1.434 -4.893 -5.560 1.00 29.80 346 ALA A C 1
ATOM 2728 O O . ALA A 1 346 ? 2.415 -5.515 -5.972 1.00 29.80 346 ALA A O 1
ATOM 2729 N N . TYR A 1 347 ? 1.319 -4.384 -4.337 1.00 36.91 347 TYR A N 1
ATOM 2730 C CA . TYR A 1 347 ? 1.638 -5.123 -3.122 1.00 36.91 347 TYR A CA 1
ATOM 2731 C C . TYR A 1 347 ? 0.489 -4.905 -2.130 1.00 36.91 347 TYR A C 1
ATOM 2733 O O . TYR A 1 347 ? -0.164 -3.835 -2.212 1.00 36.91 347 TYR A O 1
#

Organism: Babesia divergens (NCBI:txid32595)

Foldseek 3Di:
DDQDLVNLQVVFVVVVVCVLVCLVPPVLVLLVVLVVVVVVDPDASVVSNCVSVVVSVVVVVVVVVVCVVVVPVDPPPCVVVVVPDDPPPDPVVVVVVVVVLVVLLVVLVVVCVVVVQLVLLLVLLLQLVLLLVCCLPPQLLQCLQPPPPDPPSGPSSSSSSSSVLNSLLSVLLVVLVVVCCVVPLPDPPDPVVLVVLLVLLLVLLVQLLVLLVLQLVLVVCCVVPVVCVVVSSVSVSSSSSSNSNSSNSNQLLSVQLSQLVLVVDPSSVSNVSNSVVVSVVSSVCSNVVLVVVCCVPPVDDDSSSSSVSSSVVSVVSSVCCNVPPSPPSPDPRVSDNVNPRSDRDDD

pLDDT: mean 76.92, std 16.7, range [29.8, 94.88]

Secondary structure (DSSP, 8-state):
----HHHHHHHHHHHHHHHHHHIIIIIHHHHHHHHHHHHH----HHHHHHHHHHHHHHHHHHHHHHHHHHHT-----GGGTTTT------HHHHHHHHHHHHHHHHHHHHHHHHSHHHHHHHHHHHHHHHHHHHIIIIIHHHHHHHS--STT--HHHHHHHHHHHHHHHHHHHHHHHHHHHHHH-S-TT-HHHHHHHHHHHHHHHHHHHHHHHHHHHHHHHHHH-GGGHHHHHHHHHHHHHHHHHHHHHHHHHHHHHHHHHHHTSTTHHHHHHHHHHHHHHHHHHHHHHHHHHHHHHHSS--HHHHHHHHHHHHHHHHHHHHHHTGGG----HHHHTTS--------

Radius of gyration: 22.82 Å; chains: 1; bounding box: 46×57×54 Å